Protein AF-X1S9M3-F1 (afdb_monomer)

Radius of gyration: 29.0 Å; Cα contacts (8 Å, |Δi|>4): 613; chains: 1; bounding box: 67×49×80 Å

Solvent-accessible surface area (backbone atoms only — not comparable to full-atom values): 20450 Å² total; per-residue (Å²): 60,39,36,46,42,72,66,40,25,52,55,40,38,76,65,70,43,73,49,42,55,34,76,90,22,72,80,48,71,54,78,84,57,42,73,82,41,50,72,30,76,41,41,33,39,47,38,42,39,73,70,30,46,54,31,40,51,52,50,58,60,68,32,61,93,36,30,71,39,48,28,44,40,81,77,82,93,66,53,85,70,34,40,69,56,52,52,46,69,74,38,95,77,52,38,62,69,52,52,51,50,49,57,69,71,29,49,67,62,69,79,89,75,89,84,84,88,87,88,88,90,76,73,89,78,47,48,77,42,76,43,58,71,56,90,77,56,73,48,51,27,48,50,96,96,37,52,24,41,28,35,74,56,98,94,40,59,44,82,34,69,60,51,76,60,77,60,31,30,28,27,44,61,66,92,61,80,42,75,63,38,60,66,70,62,58,74,60,78,82,87,74,56,66,68,58,50,48,52,52,46,31,52,55,48,56,75,74,46,91,66,89,44,83,67,50,45,56,54,51,36,51,49,35,54,42,47,72,46,43,91,81,47,62,61,41,61,30,41,36,31,28,33,62,88,92,33,52,37,63,50,50,48,51,58,47,44,76,66,29,38,48,17,27,77,34,67,72,83,50,62,70,54,52,35,50,46,30,64,49,62,56,34,25,41,26,38,32,69,60,57,56,62,72,94,88,29,38,58,72,45,46,58,52,56,58,30,17,35,34,64,89,38,63,50,78,47,81,44,68,45,103,85,70,44,87,37,82,44,75,38,50,36,52,38,45,36,36,41,20,26,72,56,78,82,54,79,86,46,44,95,48,46,47,79,42,73,34,110

InterPro domains:
  IPR034154 Archaeal primase DnaG/twinkle-like, TOPRIM domain [cd01029] (1-75)

Foldseek 3Di:
DEEFDPVLCVVVVVLVDHYDYAVVGFPRDDLVCLQVQAQAEAEQWFFQEDSRVVRSLVVLVSNVVGYPFYFYQYDPPDDHRHGVVCVCVVDVPSHSVVVVVSRVVTDTDDDDDDDDDDDDDDDDDAAEDEAADDPQFLFWAQDPNFIFTWHQDPNFIDTHQWDDDRRHTYGYDGPDQFDHHYPCVRVDDPPDDPVVQLVVQLVLCVVQDDFPDSCVSSVLSVLQVCQSVVVVDQFAFEEEEEEDPPLCLVVNLVSSRVRHDREHEEADDDLVRQQCSCQRHQHAYEYEAAACDDDVHDVVVLVLVLQQGGPPRWDWDWDADPVRDTDIDITRRHHNHYYRYNDDDDPSCVVRHDYTYGD

Sequence (359 aa):
MIVEGEKDVENLRRMGFTATTSPMGAGKWKASYNKYLKDKEVILIPDHDQPGYLHCQRIGQSLRGIAVKIKWLKLPGLEEKEDISDWIEKEKGNTKERLLQLIKEAPDFTLKKHEEKSGKPINPILKARTKTIVPNLIHLVGDQGRTKYLFYKNGQLLIEDYFITEDKRYSPKQNLPIKILNPNIIKRSFNLDITRLATEIDAFIKSYLEMPLDSDYLVLAMWVFHTYLIEKFNTTPILYFYGVKETGKSRAGEVLSELAFRAQRLTSLTEATLFRSVELFKPSLIIDEIKLLGKGGNQGLADLIKTTYKRGLKVSRINLNKYGEDQIEYYDTFTPLVICTTESIPDIIESRCILFIMQ

Mean predicted aligned error: 15.32 Å

Organism: NCBI:txid412755

Structure (mmCIF, N/CA/C/O backbone):
data_AF-X1S9M3-F1
#
_entry.id   AF-X1S9M3-F1
#
loop_
_atom_site.group_PDB
_atom_site.id
_atom_site.type_symbol
_atom_site.label_atom_id
_atom_site.label_alt_id
_atom_site.label_comp_id
_atom_site.label_asym_id
_atom_site.label_entity_id
_atom_site.label_seq_id
_atom_site.pdbx_PDB_ins_code
_atom_site.Cartn_x
_atom_site.Cartn_y
_atom_site.Cartn_z
_atom_site.occupancy
_atom_site.B_iso_or_equiv
_atom_site.auth_seq_id
_atom_site.auth_comp_id
_atom_site.auth_asym_id
_atom_site.auth_atom_id
_atom_site.pdbx_PDB_model_num
ATOM 1 N N . MET A 1 1 ? -19.198 9.094 40.334 1.00 94.94 1 MET A N 1
ATOM 2 C CA . MET A 1 1 ? -19.045 10.171 39.335 1.00 94.94 1 MET A CA 1
ATOM 3 C C . MET A 1 1 ? -17.702 10.004 38.658 1.00 94.94 1 MET A C 1
ATOM 5 O O . MET A 1 1 ? -16.772 9.548 39.317 1.00 94.94 1 MET A O 1
ATOM 9 N N . ILE A 1 2 ? -17.625 10.291 37.365 1.00 96.25 2 ILE A N 1
ATOM 10 C CA . ILE A 1 2 ? -16.386 10.220 36.595 1.00 96.25 2 ILE A CA 1
ATOM 11 C C . ILE A 1 2 ? -16.145 11.584 35.962 1.00 96.25 2 ILE A C 1
ATOM 13 O O . ILE A 1 2 ? -17.050 12.123 35.326 1.00 96.25 2 ILE A O 1
ATOM 17 N N . VAL A 1 3 ? -14.943 12.093 36.195 1.00 94.69 3 VAL A N 1
ATOM 18 C CA . VAL A 1 3 ? -14.398 13.395 35.783 1.00 94.69 3 VAL A CA 1
ATOM 19 C C . VAL A 1 3 ? -12.985 13.172 35.241 1.00 94.69 3 VAL A C 1
ATOM 21 O O . VAL A 1 3 ? -12.471 12.056 35.354 1.00 94.69 3 VAL A O 1
ATOM 24 N N . GLU A 1 4 ? -12.362 14.189 34.653 1.00 89.00 4 GLU A N 1
ATOM 25 C CA . GLU A 1 4 ? -11.101 14.035 33.914 1.00 89.00 4 GLU A CA 1
ATOM 26 C C . GLU A 1 4 ? -9.867 14.222 34.791 1.00 89.00 4 GLU A C 1
ATOM 28 O O . GLU A 1 4 ? -8.909 13.458 34.658 1.00 89.00 4 GLU A O 1
ATOM 33 N N . GLY A 1 5 ? -9.890 15.166 35.733 1.00 90.75 5 GLY A N 1
ATOM 34 C CA . GLY A 1 5 ? -8.757 15.473 36.601 1.00 90.75 5 GLY A CA 1
ATOM 35 C C . GLY A 1 5 ? -8.839 14.861 38.001 1.00 90.75 5 GLY A C 1
ATOM 36 O O . GLY A 1 5 ? -9.913 14.630 38.557 1.00 90.75 5 GLY A O 1
ATOM 37 N N . GLU A 1 6 ? -7.682 14.636 38.637 1.00 93.62 6 GLU A N 1
ATOM 38 C CA . GLU A 1 6 ? -7.636 14.276 40.064 1.00 93.62 6 GLU A CA 1
ATOM 39 C C . GLU A 1 6 ? -8.138 15.422 40.964 1.00 93.62 6 GLU A C 1
ATOM 41 O O . GLU A 1 6 ? -8.744 15.161 42.005 1.00 93.62 6 GLU A O 1
ATOM 46 N N . LYS A 1 7 ? -7.946 16.683 40.541 1.00 93.31 7 LYS A N 1
ATOM 47 C CA . LYS A 1 7 ? -8.466 17.879 41.229 1.00 93.31 7 LYS A CA 1
ATOM 48 C C . LYS A 1 7 ? -9.996 17.838 41.332 1.00 93.31 7 LYS A C 1
ATOM 50 O O . LYS A 1 7 ? -10.544 18.001 42.421 1.00 93.31 7 LYS A O 1
ATOM 55 N N . ASP A 1 8 ? -10.670 17.526 40.229 1.00 94.88 8 ASP A N 1
ATOM 56 C CA . ASP A 1 8 ? -12.130 17.417 40.156 1.00 94.88 8 ASP A CA 1
ATOM 57 C C . ASP A 1 8 ? -12.678 16.319 41.059 1.00 94.88 8 ASP A C 1
ATOM 59 O O . ASP A 1 8 ? -13.699 16.487 41.732 1.00 94.88 8 ASP A O 1
ATOM 63 N N . VAL A 1 9 ? -11.976 15.181 41.104 1.00 96.00 9 VAL A N 1
ATOM 64 C CA . VAL A 1 9 ? -12.324 14.074 41.997 1.00 96.00 9 VAL A CA 1
ATOM 65 C C . VAL A 1 9 ? -12.314 14.541 43.446 1.00 96.00 9 VAL A C 1
ATOM 67 O O . VAL A 1 9 ? -13.242 14.223 44.191 1.00 96.00 9 VAL A O 1
ATOM 70 N N . GLU A 1 10 ? -11.287 15.284 43.851 1.00 96.69 10 GLU A N 1
ATOM 71 C CA . GLU A 1 10 ? -11.154 15.748 45.228 1.00 96.69 10 GLU A CA 1
ATOM 72 C C . GLU A 1 10 ? -12.204 16.808 45.581 1.00 96.69 10 GLU A C 1
ATOM 74 O O . GLU A 1 10 ? -12.823 16.736 46.643 1.00 96.69 10 GLU A O 1
ATOM 79 N N . ASN A 1 11 ? -12.500 17.729 44.664 1.00 95.44 11 ASN A N 1
ATOM 80 C CA . ASN A 1 11 ? -13.566 18.713 44.850 1.00 95.44 11 ASN A CA 1
ATOM 81 C C . ASN A 1 11 ? -14.945 18.050 45.003 1.00 95.44 11 ASN A C 1
ATOM 83 O O . ASN A 1 11 ? -15.684 18.353 45.944 1.00 95.44 11 ASN A O 1
ATOM 87 N N . LEU A 1 12 ? -15.264 17.055 44.171 1.00 96.25 12 LEU A N 1
ATOM 88 C CA . LEU A 1 12 ? -16.498 16.278 44.311 1.00 96.25 12 LEU A CA 1
ATOM 89 C C . LEU A 1 12 ? -16.543 15.466 45.615 1.00 96.25 12 LEU A C 1
ATOM 91 O O . LEU A 1 12 ? -17.604 15.354 46.238 1.00 96.25 12 LEU A O 1
ATOM 95 N N . ARG A 1 13 ? -15.407 14.923 46.071 1.00 96.44 13 ARG A N 1
ATOM 96 C CA . ARG A 1 13 ? -15.312 14.219 47.361 1.00 96.44 13 ARG A CA 1
ATOM 97 C C . ARG A 1 13 ? -15.557 15.141 48.546 1.00 96.44 13 ARG A C 1
ATOM 99 O O . ARG A 1 13 ? -16.274 14.739 49.459 1.00 96.44 13 ARG A O 1
ATOM 106 N N . ARG A 1 14 ? -15.055 16.380 48.512 1.00 94.38 14 ARG A N 1
ATOM 107 C CA . ARG A 1 14 ? -15.334 17.406 49.537 1.00 94.38 14 ARG A CA 1
ATOM 108 C C . ARG A 1 14 ? -16.817 17.763 49.615 1.00 94.38 14 ARG A C 1
ATOM 110 O O . ARG A 1 14 ? -17.336 17.975 50.704 1.00 94.38 14 ARG A O 1
ATOM 117 N N . MET A 1 15 ? -17.526 17.734 48.486 1.00 92.81 15 MET A N 1
ATOM 118 C CA . MET A 1 15 ? -18.991 17.858 48.448 1.00 92.81 15 MET A CA 1
ATOM 119 C C . MET A 1 15 ? -19.718 16.571 48.900 1.00 92.81 15 MET A C 1
ATOM 121 O O . MET A 1 15 ? -20.946 16.532 49.009 1.00 92.81 15 MET A O 1
ATOM 125 N N . GLY A 1 16 ? -18.986 15.498 49.206 1.00 94.94 16 GLY A N 1
ATOM 126 C CA . GLY A 1 16 ? -19.511 14.229 49.705 1.00 94.94 16 GLY A CA 1
ATOM 127 C C . GLY A 1 16 ? -19.982 13.266 48.615 1.00 94.94 16 GLY A C 1
ATOM 128 O O . GLY A 1 16 ? -20.851 12.438 48.888 1.00 94.94 16 GLY A O 1
ATOM 129 N N . PHE A 1 17 ? -19.453 13.369 47.392 1.00 96.12 17 PHE A N 1
ATOM 130 C CA . PHE A 1 17 ? -19.707 12.408 46.319 1.00 96.12 17 PHE A CA 1
ATOM 131 C C . PHE A 1 17 ? -18.579 11.387 46.179 1.00 96.12 17 PHE A C 1
ATOM 133 O O . PHE A 1 17 ? -17.397 11.682 46.348 1.00 96.12 17 PHE A O 1
ATOM 140 N N . THR A 1 18 ? -18.928 10.171 45.762 1.00 96.31 18 THR A N 1
ATOM 141 C CA . THR A 1 18 ? -17.933 9.202 45.298 1.00 96.31 18 THR A CA 1
ATOM 142 C C . THR A 1 18 ? -17.536 9.527 43.857 1.00 96.31 18 THR A C 1
ATOM 144 O O . THR A 1 18 ? -18.325 9.328 42.926 1.00 96.31 18 THR A O 1
ATOM 147 N N . ALA A 1 19 ? -16.306 10.005 43.663 1.00 96.19 19 ALA A N 1
ATOM 148 C CA . ALA A 1 19 ? -15.742 10.338 42.357 1.00 96.19 19 ALA A CA 1
ATOM 149 C C . ALA A 1 19 ? -14.442 9.570 42.056 1.00 96.19 19 ALA A C 1
ATOM 151 O O . ALA A 1 19 ? -13.730 9.126 42.966 1.00 96.19 19 ALA A O 1
ATOM 152 N N . THR A 1 20 ? -14.157 9.393 40.766 1.00 94.31 20 THR A N 1
ATOM 153 C CA . THR A 1 20 ? -12.930 8.778 40.246 1.00 94.31 20 THR A CA 1
ATOM 154 C C . THR A 1 20 ? -12.577 9.355 38.870 1.00 94.31 20 THR A C 1
ATOM 156 O O . THR A 1 20 ? -13.437 9.931 38.209 1.00 94.31 20 THR A O 1
ATOM 159 N N . THR A 1 21 ? -11.327 9.179 38.447 1.00 93.31 21 THR A N 1
ATOM 160 C CA . THR A 1 21 ? -10.801 9.531 37.119 1.00 93.31 21 THR A CA 1
ATOM 161 C C . THR A 1 21 ? -9.835 8.431 36.649 1.00 93.31 21 THR A C 1
ATOM 163 O O . THR A 1 21 ? -9.510 7.515 37.414 1.00 93.31 21 THR A O 1
ATOM 166 N N . SER A 1 22 ? -9.376 8.479 35.396 1.00 85.75 22 SER A N 1
ATOM 167 C CA . SER A 1 22 ? -8.249 7.665 34.942 1.00 85.75 22 SER A CA 1
ATOM 168 C C . SER A 1 22 ? -6.899 8.242 35.382 1.00 85.75 22 SER A C 1
ATOM 170 O O . SER A 1 22 ? -6.704 9.453 35.313 1.00 85.75 22 SER A O 1
ATOM 172 N N . PRO A 1 23 ? -5.919 7.389 35.744 1.00 79.44 23 PRO A N 1
ATOM 173 C CA . PRO A 1 23 ? -4.544 7.835 35.948 1.00 79.44 23 PRO A CA 1
ATOM 174 C C . PRO A 1 23 ? -4.027 8.572 34.710 1.00 79.44 23 PRO A C 1
ATOM 176 O O . PRO A 1 23 ? -4.169 8.056 33.597 1.00 79.44 23 PRO A O 1
ATOM 179 N N . MET A 1 24 ? -3.401 9.735 34.911 1.00 78.25 24 MET A N 1
ATOM 180 C CA . MET A 1 24 ? -2.936 10.636 33.841 1.00 78.25 24 MET A CA 1
ATOM 181 C C . MET A 1 24 ? -4.064 11.281 33.004 1.00 78.25 24 MET A C 1
ATOM 183 O O . MET A 1 24 ? -3.812 11.722 31.882 1.00 78.25 24 MET A O 1
ATOM 187 N N . GLY A 1 25 ? -5.291 11.327 33.529 1.00 76.50 25 GLY A N 1
ATOM 188 C CA . GLY A 1 25 ? -6.402 12.121 33.003 1.00 76.50 25 GLY A CA 1
ATOM 189 C C . GLY A 1 25 ? -6.998 11.650 31.673 1.00 76.50 25 GLY A C 1
ATOM 190 O O . GLY A 1 25 ? -7.071 10.447 31.380 1.00 76.50 25 GLY A O 1
ATOM 191 N N . ALA A 1 26 ? -7.463 12.615 30.877 1.00 73.12 26 ALA A N 1
ATOM 192 C CA . ALA A 1 26 ? -8.259 12.406 29.674 1.00 73.12 26 ALA A CA 1
ATOM 193 C C . ALA A 1 26 ? -7.632 11.420 28.670 1.00 73.12 26 ALA A C 1
ATOM 195 O O . ALA A 1 26 ? -6.443 11.419 28.347 1.00 73.12 26 ALA A O 1
ATOM 196 N N . GLY A 1 27 ? -8.470 10.540 28.129 1.00 71.94 27 GLY A N 1
ATOM 197 C CA . GLY A 1 27 ? -8.090 9.549 27.120 1.00 71.94 27 GLY A CA 1
ATOM 198 C C . GLY A 1 27 ? -7.298 8.339 27.637 1.00 71.94 27 GLY A C 1
ATOM 199 O O . GLY A 1 27 ? -6.954 7.476 26.827 1.00 71.94 27 GLY A O 1
ATOM 200 N N . LYS A 1 28 ? -7.041 8.228 28.948 1.00 84.56 28 LYS A N 1
ATOM 201 C CA . LYS A 1 28 ? -6.264 7.124 29.551 1.00 84.56 28 LYS A CA 1
ATOM 202 C C . LYS A 1 28 ? -7.107 6.052 30.246 1.00 84.56 28 LYS A C 1
ATOM 204 O O . LYS A 1 28 ? -6.556 5.103 30.806 1.00 84.56 28 LYS A O 1
ATOM 209 N N . TRP A 1 29 ? -8.435 6.148 30.168 1.00 82.94 29 TRP A N 1
ATOM 210 C CA . TRP A 1 29 ? -9.346 5.148 30.726 1.00 82.94 29 TRP A CA 1
ATOM 211 C C . TRP A 1 29 ? -9.124 3.759 30.115 1.00 82.94 29 TRP A C 1
ATOM 213 O O . TRP A 1 29 ? -9.210 3.577 28.898 1.00 82.94 29 TRP A O 1
ATOM 223 N N . LYS A 1 30 ? -8.862 2.758 30.961 1.00 82.56 30 LYS A N 1
ATOM 224 C CA . LYS A 1 30 ? -8.640 1.366 30.550 1.00 82.56 30 LYS A CA 1
ATOM 225 C C . LYS A 1 30 ? -9.871 0.526 30.855 1.00 82.56 30 LYS A C 1
ATOM 227 O O . LYS A 1 30 ? -10.457 0.630 31.926 1.00 82.56 30 LYS A O 1
ATOM 232 N N . ALA A 1 31 ? -10.204 -0.397 29.955 1.00 77.81 31 ALA A N 1
ATOM 233 C CA . ALA A 1 31 ? -11.338 -1.307 30.137 1.00 77.81 31 ALA A CA 1
ATOM 234 C C . ALA A 1 31 ? -11.235 -2.167 31.414 1.00 77.81 31 ALA A C 1
ATOM 236 O O . ALA A 1 31 ? -12.254 -2.560 31.978 1.00 77.81 31 ALA A O 1
ATOM 237 N N . SER A 1 32 ? -10.019 -2.423 31.913 1.00 85.56 32 SER A N 1
ATOM 238 C CA . SER A 1 32 ? -9.794 -3.134 33.178 1.00 85.56 32 SER A CA 1
ATOM 239 C C . SER A 1 32 ? -10.377 -2.415 34.401 1.00 85.56 32 SER A C 1
ATOM 241 O O . SER A 1 32 ? -10.595 -3.064 35.424 1.00 85.56 32 SER A O 1
ATOM 243 N N . TYR A 1 33 ? -10.661 -1.111 34.307 1.00 88.62 33 TYR A N 1
ATOM 244 C CA . TYR A 1 33 ? -11.291 -0.324 35.370 1.00 88.62 33 TYR A CA 1
ATOM 245 C C . TYR A 1 33 ? -12.801 -0.577 35.468 1.00 88.62 33 TYR A C 1
ATOM 247 O O . TYR A 1 33 ? -13.390 -0.441 36.537 1.00 88.62 33 TYR A O 1
ATOM 255 N N . ASN A 1 34 ? -13.436 -1.019 34.381 1.00 88.31 34 ASN A N 1
ATOM 256 C CA . ASN A 1 34 ? -14.894 -1.100 34.287 1.00 88.31 34 ASN A CA 1
ATOM 257 C C . ASN A 1 34 ? -15.503 -2.077 35.298 1.00 88.31 34 ASN A C 1
ATOM 259 O O . ASN A 1 34 ? -16.602 -1.839 35.791 1.00 88.31 34 ASN A O 1
ATOM 263 N N . LYS A 1 35 ? -14.776 -3.142 35.663 1.00 88.25 35 LYS A N 1
ATOM 264 C CA . LYS A 1 35 ? -15.229 -4.133 36.654 1.00 88.25 35 LYS A CA 1
ATOM 265 C C . LYS A 1 35 ? -15.576 -3.514 38.015 1.00 88.25 35 LYS A C 1
ATOM 267 O O . LYS A 1 35 ? -16.448 -4.033 38.699 1.00 88.25 35 LYS A O 1
ATOM 272 N N . TYR A 1 36 ? -14.934 -2.404 38.389 1.00 91.19 36 TYR A N 1
ATOM 273 C CA . TYR A 1 36 ? -15.192 -1.701 39.653 1.00 91.19 36 TYR A CA 1
ATOM 274 C C . TYR A 1 36 ? -16.481 -0.865 39.626 1.00 91.19 36 TYR A C 1
ATOM 276 O O . TYR A 1 36 ? -16.944 -0.408 40.667 1.00 91.19 36 TYR A O 1
ATOM 284 N N . LEU A 1 37 ? -17.067 -0.672 38.441 1.00 92.88 37 LEU A N 1
ATOM 285 C CA . LEU A 1 37 ? -18.294 0.093 38.213 1.00 92.88 37 LEU A CA 1
ATOM 286 C C . LEU A 1 37 ? -19.484 -0.808 37.857 1.00 92.88 37 LEU A C 1
ATOM 288 O O . LEU A 1 37 ? -20.546 -0.308 37.480 1.00 92.88 37 LEU A O 1
ATOM 292 N N . LYS A 1 38 ? -19.312 -2.130 37.981 1.00 89.94 38 LYS A N 1
ATOM 293 C CA . LYS A 1 38 ? -20.382 -3.099 37.763 1.00 89.94 38 LYS A CA 1
ATOM 294 C C . LYS A 1 38 ? -21.542 -2.828 38.722 1.00 89.94 38 LYS A C 1
ATOM 296 O O . LYS A 1 38 ? -21.332 -2.604 39.914 1.00 89.94 38 LYS A O 1
ATOM 301 N N . ASP A 1 39 ? -22.750 -2.821 38.175 1.00 86.56 39 ASP A N 1
ATOM 302 C CA . ASP A 1 39 ? -24.013 -2.637 38.885 1.00 86.56 39 ASP A CA 1
ATOM 303 C C . ASP A 1 39 ? -24.172 -1.269 39.586 1.00 86.56 39 ASP A C 1
ATOM 305 O O . ASP A 1 39 ? -25.020 -1.096 40.461 1.00 86.56 39 ASP A O 1
ATOM 309 N N . LYS A 1 40 ? -23.366 -0.264 39.207 1.00 91.94 40 LYS A N 1
ATOM 310 C CA . LYS A 1 40 ? -23.432 1.104 39.757 1.00 91.94 40 LYS A CA 1
ATOM 311 C C . LYS A 1 40 ? -24.216 2.062 38.860 1.00 91.94 40 LYS A C 1
ATOM 313 O O . LYS A 1 40 ? -24.303 1.861 37.649 1.00 91.94 40 LYS A O 1
ATOM 318 N N . GLU A 1 41 ? -24.732 3.138 39.454 1.00 93.94 41 GLU A N 1
ATOM 319 C CA . GLU A 1 41 ? -25.132 4.344 38.723 1.00 93.94 41 GLU A CA 1
ATOM 320 C C . GLU A 1 41 ? -23.905 5.242 38.523 1.00 93.94 41 GLU A C 1
ATOM 322 O O . GLU A 1 41 ? -23.209 5.612 39.473 1.00 93.94 41 GLU A O 1
ATOM 327 N N . VAL A 1 42 ? -23.615 5.569 37.269 1.00 96.12 42 VAL A N 1
ATOM 328 C CA . VAL A 1 42 ? -22.429 6.319 36.868 1.00 96.12 42 VAL A CA 1
ATOM 329 C C . VAL A 1 42 ? -22.851 7.644 36.255 1.00 96.12 42 VAL A C 1
ATOM 331 O O . VAL A 1 42 ? -23.540 7.687 35.242 1.00 96.12 42 VAL A O 1
ATOM 334 N N . ILE A 1 43 ? -22.391 8.737 36.853 1.00 97.44 43 ILE A N 1
ATOM 335 C CA . ILE A 1 43 ? -22.560 10.086 36.310 1.00 97.44 43 ILE A CA 1
ATOM 336 C C . ILE A 1 43 ? -21.265 10.478 35.611 1.00 97.44 43 ILE A C 1
ATOM 338 O O . ILE A 1 43 ? -20.217 10.489 36.263 1.00 97.44 43 ILE A O 1
ATOM 342 N N . LEU A 1 44 ? -21.345 10.767 34.316 1.00 95.75 44 LEU A N 1
ATOM 343 C CA . LEU A 1 44 ? -20.243 11.289 33.513 1.00 95.75 44 LEU A CA 1
ATOM 344 C C . LEU A 1 44 ? -20.344 12.810 33.470 1.00 95.75 44 LEU A C 1
ATOM 346 O O . LEU A 1 44 ? -21.394 13.328 33.082 1.00 95.75 44 LEU A O 1
ATOM 350 N N . ILE A 1 45 ? -19.268 13.491 33.853 1.00 96.06 45 ILE A N 1
ATOM 351 C CA . ILE A 1 45 ? -19.142 14.943 33.753 1.00 96.06 45 ILE A CA 1
ATOM 352 C C . ILE A 1 45 ? -17.915 15.227 32.879 1.00 96.06 45 ILE A C 1
ATOM 354 O O . ILE A 1 45 ? -16.800 15.046 33.364 1.00 96.06 45 ILE A O 1
ATOM 358 N N . PRO A 1 46 ? -18.102 15.581 31.598 1.00 91.06 46 PRO A N 1
ATOM 359 C CA . PRO A 1 46 ? -17.001 15.976 30.728 1.00 91.06 46 PRO A CA 1
ATOM 360 C C . PRO A 1 46 ? -16.541 17.402 31.028 1.00 91.06 46 PRO A C 1
ATOM 362 O O . PRO A 1 46 ? -17.369 18.247 31.388 1.00 91.06 46 PRO A O 1
ATOM 365 N N . ASP A 1 47 ? -15.270 17.673 30.754 1.00 90.44 47 ASP A N 1
ATOM 366 C CA . ASP A 1 47 ? -14.767 19.039 30.620 1.00 90.44 47 ASP A CA 1
ATOM 367 C C . ASP A 1 47 ? -15.456 19.714 29.422 1.00 90.44 47 ASP A C 1
ATOM 369 O O . ASP A 1 47 ? -15.923 19.053 28.479 1.00 90.44 47 ASP A O 1
ATOM 373 N N . HIS A 1 48 ? -15.559 21.043 29.437 1.00 87.75 48 HIS A N 1
ATOM 374 C CA . HIS A 1 48 ? -16.238 21.798 28.386 1.00 87.75 48 HIS A CA 1
ATOM 375 C C . HIS A 1 48 ? -15.359 21.994 27.142 1.00 87.75 48 HIS A C 1
ATOM 377 O O . HIS A 1 48 ? -15.179 23.102 26.635 1.00 87.75 48 HIS A O 1
ATOM 383 N N . ASP A 1 49 ? -14.813 20.906 26.613 1.00 80.12 49 ASP A N 1
ATOM 384 C CA . ASP A 1 49 ? -14.040 20.903 25.382 1.00 80.12 49 ASP A CA 1
ATOM 385 C C . ASP A 1 49 ? -14.200 19.592 24.593 1.00 80.12 49 ASP A C 1
ATOM 387 O O . ASP A 1 49 ? -14.779 18.595 25.035 1.00 80.12 49 ASP A O 1
ATOM 391 N N . GLN A 1 50 ? -13.729 19.599 23.345 1.00 75.19 50 GLN A N 1
ATOM 392 C CA . GLN A 1 50 ? -13.885 18.449 22.457 1.00 75.19 50 GLN A CA 1
ATOM 393 C C . GLN A 1 50 ? -13.162 17.179 22.968 1.00 75.19 50 GLN A C 1
ATOM 395 O O . GLN A 1 50 ? -13.761 16.098 22.881 1.00 75.19 50 GLN A O 1
ATOM 400 N N . PRO A 1 51 ? -11.905 17.238 23.462 1.00 76.44 51 PRO A N 1
ATOM 401 C CA . PRO A 1 51 ? -11.250 16.096 24.101 1.00 76.44 51 PRO A CA 1
ATOM 402 C C . PRO A 1 51 ? -12.055 15.487 25.249 1.00 76.44 51 PRO A C 1
ATOM 404 O O . PRO A 1 51 ? -12.200 14.259 25.281 1.00 76.44 51 PRO A O 1
ATOM 407 N N . GLY A 1 52 ? -12.619 16.321 26.116 1.00 76.31 52 GLY A N 1
ATOM 408 C CA . GLY A 1 52 ? -13.320 15.884 27.305 1.00 76.31 52 GLY A CA 1
ATOM 409 C C . GLY A 1 52 ? -14.664 15.230 27.026 1.00 76.31 52 GLY A C 1
ATOM 410 O O . GLY A 1 52 ? -14.959 14.107 27.466 1.00 76.31 52 GLY A O 1
ATOM 411 N N . TYR A 1 53 ? -15.431 15.816 26.102 1.00 79.19 53 TYR A N 1
ATOM 412 C CA . TYR A 1 53 ? -16.627 15.168 25.562 1.00 79.19 53 TYR A CA 1
ATOM 413 C C . TYR A 1 53 ? -16.313 13.794 24.954 1.00 79.19 53 TYR A C 1
ATOM 415 O O . TYR A 1 53 ? -17.009 12.810 25.228 1.00 79.19 53 TYR A O 1
ATOM 423 N N . LEU A 1 54 ? -15.250 13.687 24.150 1.00 73.19 54 LEU A N 1
ATOM 424 C CA . LEU A 1 54 ? -14.838 12.411 23.560 1.00 73.19 54 LEU A CA 1
ATOM 425 C C . LEU A 1 54 ? -14.371 11.410 24.622 1.00 73.19 54 LEU A C 1
ATOM 427 O O . LEU A 1 54 ? -14.591 10.203 24.468 1.00 73.19 54 LEU A O 1
ATOM 431 N N . HIS A 1 55 ? -13.728 11.881 25.688 1.00 81.25 55 HIS A N 1
ATOM 432 C CA . HIS A 1 55 ? -13.275 11.048 26.788 1.00 81.25 55 HIS A CA 1
ATOM 433 C C . HIS A 1 55 ? -14.455 10.432 27.544 1.00 81.25 55 HIS A C 1
ATOM 435 O O . HIS A 1 55 ? -14.572 9.201 27.576 1.00 81.25 55 HIS A O 1
ATOM 441 N N . CYS A 1 56 ? -15.381 11.251 28.048 1.00 83.69 56 CYS A N 1
ATOM 442 C CA . CYS A 1 56 ? -16.579 10.767 28.735 1.00 83.69 56 CYS A CA 1
ATOM 443 C C . CYS A 1 56 ? -17.444 9.882 27.830 1.00 83.69 56 CYS A C 1
ATOM 445 O O . CYS A 1 56 ? -17.954 8.853 28.279 1.00 83.69 56 CYS A O 1
ATOM 447 N N . GLN A 1 57 ? -17.559 10.199 26.535 1.00 79.69 57 GLN A N 1
ATOM 448 C CA . GLN A 1 57 ? -18.308 9.365 25.591 1.00 79.69 57 GLN A CA 1
ATOM 449 C C . GLN A 1 57 ? -17.714 7.951 25.478 1.00 79.69 57 GLN A C 1
ATOM 451 O O . GLN A 1 57 ? -18.458 6.966 25.471 1.00 79.69 57 GLN A O 1
ATOM 456 N N . ARG A 1 58 ? -16.378 7.827 25.439 1.00 78.00 58 ARG A N 1
ATOM 457 C CA . ARG A 1 58 ? -15.684 6.525 25.425 1.00 78.00 58 ARG A CA 1
ATOM 458 C C . ARG A 1 58 ? -15.905 5.750 26.721 1.00 78.00 58 ARG A C 1
ATOM 460 O O . ARG A 1 58 ? -16.148 4.544 26.665 1.00 78.00 58 ARG A O 1
ATOM 467 N N . ILE A 1 59 ? -15.854 6.426 27.868 1.00 83.12 59 ILE A N 1
ATOM 468 C CA . ILE A 1 59 ? -16.108 5.801 29.172 1.00 83.12 59 ILE A CA 1
ATOM 469 C C . ILE A 1 59 ? -17.545 5.280 29.229 1.00 83.12 59 ILE A C 1
ATOM 471 O O . ILE A 1 59 ? -17.744 4.088 29.471 1.00 83.12 59 ILE A O 1
ATOM 475 N N . GLY A 1 60 ? -18.528 6.126 28.907 1.00 82.56 60 GLY A N 1
ATOM 476 C CA . GLY A 1 60 ? -19.942 5.757 28.867 1.00 82.56 60 GLY A CA 1
ATOM 477 C C . GLY A 1 60 ? -20.227 4.589 27.932 1.00 82.56 60 GLY A C 1
ATOM 478 O O . GLY A 1 60 ? -20.973 3.680 28.289 1.00 82.56 60 GLY A O 1
ATOM 479 N N . GLN A 1 61 ? -19.578 4.544 26.764 1.00 75.12 61 GLN A N 1
ATOM 480 C CA . GLN A 1 61 ? -19.669 3.393 25.866 1.00 75.12 61 GLN A CA 1
ATOM 481 C C . GLN A 1 61 ? -19.100 2.118 26.506 1.00 75.12 61 GLN A C 1
ATOM 483 O O . GLN A 1 61 ? -19.711 1.057 26.397 1.00 75.12 61 GLN A O 1
ATOM 488 N N . SER A 1 62 ? -17.946 2.212 27.168 1.00 81.06 62 SER A N 1
ATOM 489 C CA . SER A 1 62 ? -17.258 1.060 27.762 1.00 81.06 62 SER A CA 1
ATOM 490 C C . SER A 1 62 ? -17.984 0.461 28.974 1.00 81.06 62 SER A C 1
ATOM 492 O O . SER A 1 62 ? -17.775 -0.709 29.288 1.00 81.06 62 SER A O 1
ATOM 494 N N . LEU A 1 63 ? -18.834 1.248 29.639 1.00 81.19 63 LEU A N 1
ATOM 495 C CA . LEU A 1 63 ? -19.595 0.846 30.824 1.00 81.19 63 LEU A CA 1
ATOM 496 C C . LEU A 1 63 ? -20.989 0.295 30.501 1.00 81.19 63 LEU A C 1
ATOM 498 O O . LEU A 1 63 ? -21.704 -0.131 31.410 1.00 81.19 63 LEU A O 1
ATOM 502 N N . ARG A 1 64 ? -21.389 0.262 29.224 1.00 75.25 64 ARG A N 1
ATOM 503 C CA . ARG A 1 64 ? -22.666 -0.335 28.814 1.00 75.25 64 ARG A CA 1
ATOM 504 C C . ARG A 1 64 ? -22.714 -1.823 29.135 1.00 75.25 64 ARG A C 1
ATOM 506 O O . ARG A 1 64 ? -21.794 -2.562 28.801 1.00 75.25 64 ARG A O 1
ATOM 513 N N . GLY A 1 65 ? -23.814 -2.251 29.751 1.00 75.00 65 GLY A N 1
ATOM 514 C CA . GLY A 1 65 ? -23.988 -3.632 30.212 1.00 75.00 65 GLY A CA 1
ATOM 515 C C . GLY A 1 65 ? -23.117 -3.993 31.419 1.00 75.00 65 GLY A C 1
ATOM 516 O O . GLY A 1 65 ? -23.074 -5.155 31.805 1.00 75.00 65 GLY A O 1
ATOM 517 N N . ILE A 1 66 ? -22.417 -3.012 31.997 1.00 83.12 66 ILE A N 1
ATOM 518 C CA . ILE A 1 66 ? -21.617 -3.164 33.211 1.00 83.12 66 ILE A CA 1
ATOM 519 C C . ILE A 1 66 ? -22.246 -2.324 34.320 1.00 83.12 66 ILE A C 1
ATOM 521 O O . ILE A 1 66 ? -22.632 -2.867 35.348 1.00 83.12 66 ILE A O 1
ATOM 525 N N . ALA A 1 67 ? -22.384 -1.015 34.105 1.00 86.69 67 ALA A N 1
ATOM 526 C CA . ALA A 1 67 ? -23.121 -0.132 35.001 1.00 86.69 67 ALA A CA 1
ATOM 527 C C . ALA A 1 67 ? -24.637 -0.335 34.827 1.00 86.69 67 ALA A C 1
ATOM 529 O O . ALA A 1 67 ? -25.111 -0.531 33.706 1.00 86.69 67 ALA A O 1
ATOM 530 N N . VAL A 1 68 ? -25.396 -0.241 35.923 1.00 87.88 68 VAL A N 1
ATOM 531 C CA . VAL A 1 68 ? -26.872 -0.325 35.911 1.00 87.88 68 VAL A CA 1
ATOM 532 C C . VAL A 1 68 ? -27.475 0.892 35.222 1.00 87.88 68 VAL A C 1
ATOM 534 O O . VAL A 1 68 ? -28.456 0.777 34.490 1.00 87.88 68 VAL A O 1
ATOM 537 N N . LYS A 1 69 ? -26.876 2.063 35.438 1.00 89.50 69 LYS A N 1
ATOM 538 C CA . LYS A 1 69 ? -27.346 3.318 34.864 1.00 89.50 69 LYS A CA 1
ATOM 539 C C . LYS A 1 69 ? -26.169 4.230 34.582 1.00 89.50 69 LYS A C 1
ATOM 541 O O . LYS A 1 69 ? -25.223 4.289 35.362 1.00 89.50 69 LYS A O 1
ATOM 546 N N . ILE A 1 70 ? -26.220 4.933 33.460 1.00 92.06 70 ILE A N 1
ATOM 547 C CA . ILE A 1 70 ? -25.209 5.918 33.094 1.00 92.06 70 ILE A CA 1
ATOM 548 C C . ILE A 1 70 ? -25.955 7.196 32.750 1.00 92.06 70 ILE A C 1
ATOM 550 O O . ILE A 1 70 ? -26.861 7.149 31.922 1.00 92.06 70 ILE A O 1
ATOM 554 N N . LYS A 1 71 ? -25.581 8.317 33.358 1.00 93.56 71 LYS A N 1
ATOM 555 C CA . LYS A 1 71 ? -26.115 9.641 33.034 1.00 93.56 71 LYS A CA 1
ATOM 556 C C . LYS A 1 71 ? -25.035 10.535 32.456 1.00 93.56 71 LYS A C 1
ATOM 558 O O . LYS A 1 71 ? -23.865 10.428 32.826 1.00 93.56 71 LYS A O 1
ATOM 563 N N . TRP A 1 72 ? -25.454 11.425 31.567 1.00 91.56 72 TRP A N 1
ATOM 564 C CA . TRP A 1 72 ? -24.598 12.445 30.980 1.00 91.56 72 TRP A CA 1
ATOM 565 C C . TRP A 1 72 ? -24.936 13.804 31.579 1.00 91.56 72 TRP A C 1
ATOM 567 O O . TRP A 1 72 ? -25.980 14.376 31.267 1.00 91.56 72 TRP A O 1
ATOM 577 N N . LEU A 1 73 ? -24.061 14.321 32.438 1.00 94.81 73 LEU A N 1
ATOM 578 C CA . LEU A 1 73 ? -24.266 15.605 33.088 1.00 94.81 73 LEU A CA 1
ATOM 579 C C . LEU A 1 73 ? -23.434 16.682 32.389 1.00 94.81 73 LEU A C 1
ATOM 581 O O . LEU A 1 73 ? -22.222 16.744 32.559 1.00 94.81 73 LEU A O 1
ATOM 585 N N . LYS A 1 74 ? -24.103 17.550 31.626 1.00 89.69 74 LYS A N 1
ATOM 586 C CA . LYS A 1 74 ? -23.501 18.780 31.104 1.00 89.69 74 LYS A CA 1
ATOM 587 C C . LYS A 1 74 ? -23.756 19.911 32.099 1.00 89.69 74 LYS A C 1
ATOM 589 O O . LYS A 1 74 ? -24.913 20.225 32.371 1.00 89.69 74 LYS A O 1
ATOM 594 N N . LEU A 1 75 ? -22.692 20.511 32.622 1.00 92.44 75 LEU A N 1
ATOM 595 C CA . LEU A 1 75 ? -22.801 21.631 33.552 1.00 92.44 75 LEU A CA 1
ATOM 596 C C . LEU A 1 75 ? -23.159 22.926 32.796 1.00 92.44 75 LEU A C 1
ATOM 598 O O . LEU A 1 75 ? -22.601 23.181 31.723 1.00 92.44 75 LEU A O 1
ATOM 602 N N . PRO A 1 76 ? -24.114 23.727 33.298 1.00 90.81 76 PRO A N 1
ATOM 603 C CA . PRO A 1 76 ? -24.472 25.006 32.693 1.00 90.81 76 PRO A CA 1
ATOM 604 C C . PRO A 1 76 ? -23.446 26.095 33.041 1.00 90.81 76 PRO A C 1
ATOM 606 O O . PRO A 1 76 ? -22.879 26.081 34.129 1.00 90.81 76 PRO A O 1
ATOM 609 N N . GLY A 1 77 ? -23.266 27.071 32.145 1.00 86.50 77 GLY A N 1
ATOM 610 C CA . GLY A 1 77 ? -22.459 28.272 32.414 1.00 86.50 77 GLY A CA 1
ATOM 611 C C . GLY A 1 77 ? -20.940 28.102 32.288 1.00 86.50 77 GLY A C 1
ATOM 612 O O . GLY A 1 77 ? -20.210 29.025 32.644 1.00 86.50 77 GLY A O 1
ATOM 613 N N . LEU A 1 78 ? -20.477 26.955 31.780 1.00 89.00 78 LEU A N 1
ATOM 614 C CA . LEU A 1 78 ? -19.062 26.728 31.488 1.00 89.00 78 LEU A CA 1
ATOM 615 C C . LEU A 1 78 ? -18.630 27.380 30.166 1.00 89.00 78 LEU A C 1
ATOM 617 O O . LEU A 1 78 ? -19.342 27.285 29.162 1.00 89.00 78 LEU A O 1
ATOM 621 N N . GLU A 1 79 ? -17.464 28.015 30.184 1.00 89.94 79 GLU A N 1
ATOM 622 C CA . GLU A 1 79 ? -16.701 28.481 29.023 1.00 89.94 79 GLU A CA 1
ATOM 623 C C . GLU A 1 79 ? -15.859 27.342 28.428 1.00 89.94 79 GLU A C 1
ATOM 625 O O . GLU A 1 79 ? -15.763 26.250 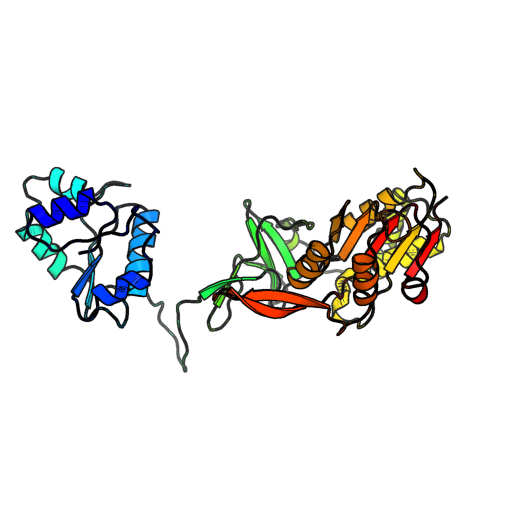28.986 1.00 89.94 79 GLU A O 1
ATOM 630 N N . GLU A 1 80 ? -15.267 27.564 27.252 1.00 88.38 80 GLU A N 1
ATOM 631 C CA . GLU A 1 80 ? -14.437 26.551 26.595 1.00 88.38 80 GLU A CA 1
ATOM 632 C C . GLU A 1 80 ? -13.235 26.163 27.470 1.00 88.38 80 GLU A C 1
ATOM 634 O O . GLU A 1 80 ? -12.477 27.030 27.899 1.00 88.38 80 GLU A O 1
ATOM 639 N N . LYS A 1 81 ? -13.037 24.851 27.663 1.00 86.25 81 LYS A N 1
ATOM 640 C CA . LYS A 1 81 ? -11.998 24.232 28.516 1.00 86.25 81 LYS A CA 1
ATOM 641 C C . LYS A 1 81 ? -12.186 24.383 30.028 1.00 86.25 81 LYS A C 1
ATOM 643 O O . LYS A 1 81 ? -11.274 24.011 30.758 1.00 86.25 81 LYS A O 1
ATOM 648 N N . GLU A 1 82 ? -13.325 24.888 30.494 1.00 91.00 82 GLU A N 1
ATOM 649 C CA . GLU A 1 82 ? -13.647 24.855 31.924 1.00 91.00 82 GLU A CA 1
ATOM 650 C C . GLU A 1 82 ? -14.175 23.474 32.355 1.00 91.00 82 GLU A C 1
ATOM 652 O O . GLU A 1 82 ? -14.783 22.743 31.562 1.00 91.00 82 GLU A O 1
ATOM 657 N N . ASP A 1 83 ? -13.978 23.133 33.627 1.00 92.62 83 ASP A N 1
ATOM 658 C CA . ASP A 1 83 ? -14.333 21.844 34.229 1.00 92.62 83 ASP A CA 1
ATOM 659 C C . ASP A 1 83 ? -15.318 21.979 35.421 1.00 92.62 83 ASP A C 1
ATOM 661 O O . ASP A 1 83 ? -15.943 23.018 35.658 1.00 92.62 83 ASP A O 1
ATOM 665 N N . ILE A 1 84 ? -15.534 20.896 36.178 1.00 94.75 84 ILE A N 1
ATOM 666 C CA . ILE A 1 84 ? -16.403 20.921 37.371 1.00 94.75 84 ILE A CA 1
ATOM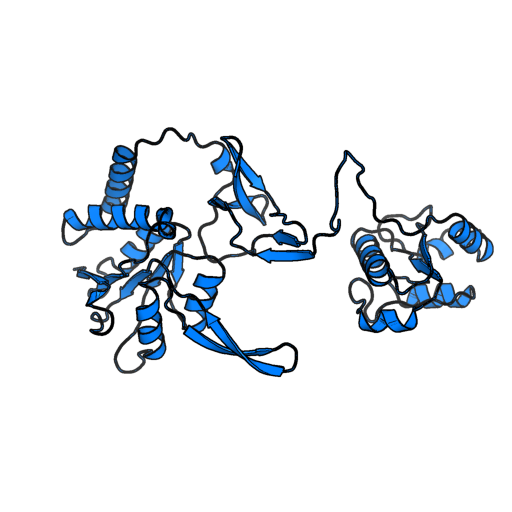 667 C C . ILE A 1 84 ? -15.805 21.745 38.516 1.00 94.75 84 ILE A C 1
ATOM 669 O O . ILE A 1 84 ? -16.562 22.310 39.307 1.00 94.75 84 ILE A O 1
ATOM 673 N N . SER A 1 85 ? -14.480 21.813 38.634 1.00 94.38 85 SER A N 1
ATOM 674 C CA . SER A 1 85 ? -13.825 22.649 39.635 1.00 94.38 85 SER A CA 1
ATOM 675 C C . SER A 1 85 ? -14.104 24.123 39.351 1.00 94.38 85 SER A C 1
ATOM 677 O O . SER A 1 85 ? -14.518 24.837 40.264 1.00 94.38 85 SER A O 1
ATOM 679 N N . ASP A 1 86 ? -13.988 24.542 38.090 1.00 95.06 86 ASP A N 1
ATOM 680 C CA . ASP A 1 86 ? -14.335 25.902 37.665 1.00 95.06 86 ASP A CA 1
ATOM 681 C C . ASP A 1 86 ? -15.817 26.193 37.911 1.00 95.06 86 ASP A C 1
ATOM 683 O O . ASP A 1 86 ? -16.171 27.228 38.479 1.00 95.06 86 ASP A O 1
ATOM 687 N N . TRP A 1 87 ? -16.701 25.241 37.583 1.00 95.06 87 TRP A N 1
ATOM 688 C CA . TRP A 1 87 ? -18.131 25.373 37.865 1.00 95.06 87 TRP A CA 1
ATOM 689 C C . TRP A 1 87 ? -18.406 25.625 39.354 1.00 95.06 87 TRP A C 1
ATOM 691 O O . TRP A 1 87 ? -19.194 26.508 39.689 1.00 95.06 87 TRP A O 1
ATOM 701 N N . ILE A 1 88 ? -17.761 24.884 40.262 1.00 92.75 88 ILE A N 1
ATOM 702 C CA . ILE A 1 88 ? -17.936 25.050 41.715 1.00 92.75 88 ILE A CA 1
ATOM 703 C C . ILE A 1 88 ? -17.484 26.446 42.176 1.00 92.75 88 ILE A C 1
ATOM 705 O O . ILE A 1 88 ? -18.124 27.039 43.046 1.00 92.75 88 ILE A O 1
ATOM 709 N N . GLU A 1 89 ? -16.405 26.982 41.603 1.00 90.94 89 GLU A N 1
ATOM 710 C CA . GLU A 1 89 ? -15.827 28.274 41.996 1.00 90.94 89 GLU A CA 1
ATOM 711 C C . GLU A 1 89 ? -16.597 29.482 41.420 1.00 90.94 89 GLU A C 1
ATOM 713 O O . GLU A 1 89 ? -16.636 30.542 42.049 1.00 90.94 89 GLU A O 1
ATOM 718 N N . LYS A 1 90 ? -17.259 29.323 40.264 1.00 89.25 90 LYS A N 1
ATOM 719 C CA . LYS A 1 90 ? -17.882 30.420 39.496 1.00 89.25 90 LYS A CA 1
ATOM 720 C C . LYS A 1 90 ? -19.059 31.101 40.203 1.00 89.25 90 LYS A C 1
ATOM 722 O O . LYS A 1 90 ? -19.226 32.315 40.101 1.00 89.25 90 LYS A O 1
ATOM 727 N N . GLU A 1 91 ? -19.877 30.351 40.944 1.00 84.69 91 GLU A N 1
ATOM 728 C CA . GLU A 1 91 ? -21.034 30.891 41.670 1.00 84.69 91 GLU A CA 1
ATOM 729 C C . GLU A 1 91 ? -21.159 30.270 43.064 1.00 84.69 91 GLU A C 1
ATOM 731 O O . GLU A 1 91 ? -21.256 29.053 43.204 1.00 84.69 91 GLU A O 1
ATOM 736 N N . LYS A 1 92 ? -21.326 31.096 44.109 1.00 79.56 92 LYS A N 1
ATOM 737 C CA . LYS A 1 92 ? -21.604 30.609 45.480 1.00 79.56 92 LYS A CA 1
ATOM 738 C C . LYS A 1 92 ? -22.865 29.729 45.581 1.00 79.56 92 LYS A C 1
ATOM 740 O O . LYS A 1 92 ? -23.027 29.010 46.561 1.00 79.56 92 LYS A O 1
ATOM 745 N N . GLY A 1 93 ? -23.756 29.794 44.588 1.00 80.31 93 GLY A N 1
ATOM 746 C CA . GLY A 1 93 ? -24.958 28.965 44.476 1.00 80.31 93 GLY A CA 1
ATOM 747 C C . GLY A 1 93 ? -24.732 27.566 43.886 1.00 80.31 93 GLY A C 1
ATOM 748 O O . GLY A 1 93 ? -25.671 26.773 43.855 1.00 80.31 93 GLY A O 1
ATOM 749 N N . ASN A 1 94 ? -23.522 27.226 43.430 1.00 90.00 94 ASN A N 1
ATOM 750 C CA . ASN A 1 94 ? -23.177 25.902 42.897 1.00 90.00 94 ASN A CA 1
ATOM 751 C C . ASN A 1 94 ? -22.899 24.893 44.020 1.00 90.00 94 ASN A C 1
ATOM 753 O O . ASN A 1 94 ? -21.820 24.322 44.155 1.00 90.00 94 ASN A O 1
ATOM 757 N N . THR A 1 95 ? -23.916 24.686 44.859 1.00 92.00 95 THR A N 1
ATOM 758 C CA . THR A 1 95 ? -23.855 23.805 46.027 1.00 92.00 95 THR A CA 1
ATOM 759 C C . THR A 1 95 ? -24.079 22.334 45.664 1.00 92.00 95 THR A C 1
ATOM 761 O O . THR A 1 95 ? -24.467 21.975 44.546 1.00 92.00 95 THR A O 1
ATOM 764 N N . LYS A 1 96 ? -23.882 21.452 46.652 1.00 93.00 96 LYS A N 1
ATOM 765 C CA . LYS A 1 96 ? -24.177 20.015 46.547 1.00 93.00 96 LYS A CA 1
ATOM 766 C C . LYS A 1 96 ? -25.624 19.753 46.135 1.00 93.00 96 LYS A C 1
ATOM 768 O O . LYS A 1 96 ? -25.880 18.868 45.321 1.00 93.00 96 LYS A O 1
ATOM 773 N N . GLU A 1 97 ? -26.558 20.520 46.683 1.00 93.75 97 GLU A N 1
ATOM 774 C CA . GLU A 1 97 ? -27.992 20.402 46.425 1.00 93.75 97 GLU A CA 1
ATOM 775 C C . GLU A 1 97 ? -28.304 20.734 44.964 1.00 93.75 97 GLU A C 1
ATOM 777 O O . GLU A 1 97 ? -29.014 19.972 44.303 1.00 93.75 97 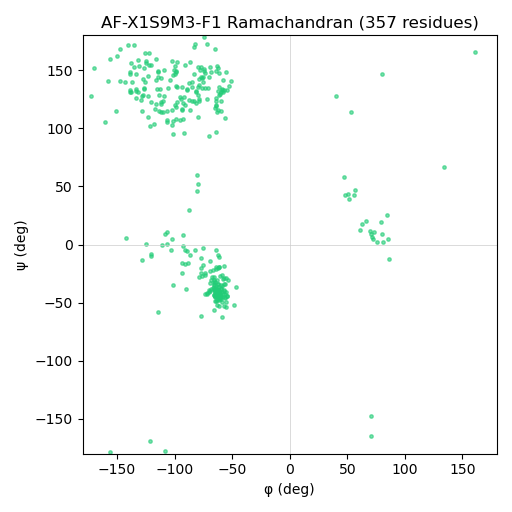GLU A O 1
ATOM 782 N N . ARG A 1 98 ? -27.699 21.806 44.428 1.00 93.75 98 ARG A N 1
ATOM 783 C CA . ARG A 1 98 ? -27.829 22.179 43.012 1.00 93.75 98 ARG A CA 1
ATOM 784 C C . ARG A 1 98 ? -27.254 21.098 42.101 1.00 93.75 98 ARG A C 1
ATOM 786 O O . ARG A 1 98 ? -27.903 20.706 41.135 1.00 93.75 98 ARG A O 1
ATOM 793 N N . LEU A 1 99 ? -26.079 20.558 42.430 1.00 94.75 99 LEU A N 1
ATOM 794 C CA . LEU A 1 99 ? -25.472 19.485 41.640 1.00 94.75 99 LEU A CA 1
ATOM 795 C C . LEU A 1 99 ? -26.325 18.202 41.658 1.00 94.75 99 LEU A C 1
ATOM 797 O O . LEU A 1 99 ? -26.506 17.571 40.620 1.00 94.75 99 LEU A O 1
ATOM 801 N N . LEU A 1 100 ? -26.917 17.838 42.802 1.00 94.69 100 LEU A N 1
ATOM 802 C CA . LEU A 1 100 ? -27.865 16.719 42.900 1.00 94.69 100 LEU A CA 1
ATOM 803 C C . LEU A 1 100 ? -29.113 16.931 42.040 1.00 94.69 100 LEU A C 1
ATOM 805 O O . LEU A 1 100 ? -29.595 15.976 41.427 1.00 94.69 100 LEU A O 1
ATOM 809 N N . GLN A 1 101 ? -29.639 18.155 41.990 1.00 93.75 101 GLN A N 1
ATOM 810 C CA . GLN A 1 101 ? -30.767 18.486 41.124 1.00 93.75 101 GLN A CA 1
ATOM 811 C C . GLN A 1 101 ? -30.395 18.314 39.647 1.00 93.75 101 GLN A C 1
ATOM 813 O O . GLN A 1 101 ? -31.089 17.596 38.927 1.00 93.75 101 GLN A O 1
ATOM 818 N N . LEU A 1 102 ? -29.248 18.857 39.229 1.00 95.06 102 LEU A N 1
ATOM 819 C CA . LEU A 1 102 ? -28.751 18.690 37.864 1.00 95.06 102 LEU A CA 1
ATOM 820 C C . LEU A 1 102 ? -28.532 17.211 37.510 1.00 95.06 102 LEU A C 1
ATOM 822 O O . LEU A 1 102 ? -28.863 16.790 36.410 1.00 95.06 102 LEU A O 1
ATOM 826 N N . ILE A 1 103 ? -28.042 16.386 38.442 1.00 94.50 103 ILE A N 1
ATOM 827 C CA . ILE A 1 103 ? -27.901 14.933 38.242 1.00 94.50 103 ILE A CA 1
ATOM 828 C C . ILE A 1 103 ? -29.261 14.249 38.068 1.00 94.50 103 ILE A C 1
ATOM 830 O O . ILE A 1 103 ? -29.388 13.321 37.264 1.00 94.50 103 ILE A O 1
ATOM 834 N N . LYS A 1 104 ? -30.290 14.654 38.822 1.00 91.19 104 LYS A N 1
ATOM 835 C CA . LYS A 1 104 ? -31.642 14.090 38.686 1.00 91.19 104 LYS A CA 1
ATOM 836 C C . LYS A 1 104 ? -32.224 14.392 37.308 1.00 91.19 104 LYS A C 1
ATOM 838 O O . LYS A 1 104 ? -32.740 13.470 36.678 1.00 91.19 104 LYS A O 1
ATOM 843 N N . GLU A 1 105 ? -32.069 15.629 36.851 1.00 91.38 105 GLU A N 1
ATOM 844 C CA . GLU A 1 105 ? -32.550 16.126 35.557 1.00 91.38 105 GLU A CA 1
ATOM 845 C C . GLU A 1 105 ? -31.672 15.678 34.378 1.00 91.38 105 GLU A C 1
ATOM 847 O O . GLU A 1 105 ? -32.135 15.643 33.239 1.00 91.38 105 GLU A O 1
ATOM 852 N N . ALA A 1 106 ? -30.418 15.293 34.643 1.00 91.06 106 ALA A N 1
ATOM 853 C CA . ALA A 1 106 ? -29.486 14.859 33.615 1.00 91.06 106 ALA A CA 1
ATOM 854 C C . ALA A 1 106 ? -30.050 13.654 32.845 1.00 91.06 106 ALA A C 1
ATOM 856 O O . ALA A 1 106 ? -30.476 12.668 33.472 1.00 91.06 106 ALA A O 1
ATOM 857 N N . PRO A 1 107 ? -30.018 13.701 31.500 1.00 87.50 107 PRO A N 1
ATOM 858 C CA . PRO A 1 107 ? -30.504 12.614 30.674 1.00 87.50 107 PRO A CA 1
ATOM 859 C C . PRO A 1 107 ? -29.654 11.361 30.886 1.00 87.50 107 PRO A C 1
ATOM 861 O O . PRO A 1 107 ? -28.439 11.418 31.124 1.00 87.50 107 PRO A O 1
ATOM 864 N N . ASP A 1 108 ? -30.299 10.209 30.730 1.00 86.69 108 ASP A N 1
ATOM 865 C CA . ASP A 1 108 ? -29.577 8.954 30.603 1.00 86.69 108 ASP A CA 1
ATOM 866 C C . ASP A 1 108 ? -28.625 9.052 29.408 1.00 86.69 108 ASP A C 1
ATOM 868 O O . ASP A 1 108 ? -28.931 9.655 28.373 1.00 86.69 108 ASP A O 1
ATOM 872 N N . PHE A 1 109 ? -27.436 8.475 29.561 1.00 79.62 109 PHE A N 1
ATOM 873 C CA . PHE A 1 109 ? -26.424 8.453 28.523 1.00 79.62 109 PHE A CA 1
ATOM 874 C C . PHE A 1 109 ? -26.947 7.645 27.333 1.00 79.62 109 PHE A C 1
ATOM 876 O O . PHE A 1 109 ? -26.876 6.413 27.268 1.00 79.62 109 PHE A O 1
ATOM 883 N N . THR A 1 110 ? -27.470 8.371 26.358 1.00 60.97 110 THR A N 1
ATOM 884 C CA . THR A 1 110 ? -27.931 7.835 25.089 1.00 60.97 110 THR A CA 1
ATOM 885 C C . THR A 1 110 ? -26.846 8.059 24.043 1.00 60.97 110 THR A C 1
ATOM 887 O O . THR A 1 110 ? -26.223 9.114 23.954 1.00 60.97 110 THR A O 1
ATOM 890 N N . LEU A 1 111 ? -26.593 7.040 23.222 1.00 47.78 111 LEU A N 1
ATOM 891 C CA . LEU A 1 111 ? -25.914 7.280 21.953 1.00 47.78 111 LEU A CA 1
ATOM 892 C C . LEU A 1 111 ? -26.991 7.823 21.024 1.00 47.78 111 LEU A C 1
ATOM 894 O O . LEU A 1 111 ? -28.006 7.146 20.851 1.00 47.78 111 LEU A O 1
ATOM 898 N N . LYS A 1 112 ? -26.793 9.009 20.444 1.00 36.78 112 LYS A N 1
ATOM 899 C CA . LYS A 1 112 ? -27.712 9.524 19.423 1.00 36.78 112 LYS A CA 1
ATOM 900 C C . LYS A 1 112 ? -27.814 8.499 18.284 1.00 36.78 112 LYS A C 1
ATOM 902 O O . LYS A 1 112 ? -26.852 8.291 17.547 1.00 36.78 112 LYS A O 1
ATOM 907 N N . LYS A 1 113 ? -28.969 7.832 18.195 1.00 30.34 113 LYS A N 1
ATOM 908 C CA . LYS A 1 113 ? -29.429 7.075 17.026 1.00 30.34 113 LYS A CA 1
ATOM 909 C C . LYS A 1 113 ? -29.985 8.085 16.021 1.00 30.34 113 LYS A C 1
ATOM 911 O O . LYS A 1 113 ? -30.743 8.964 16.411 1.00 30.34 113 LYS A O 1
ATOM 916 N N . HIS A 1 114 ? -29.642 7.944 14.748 1.00 29.61 114 HIS A N 1
ATOM 917 C CA . HIS A 1 114 ? -30.496 8.443 13.671 1.00 29.61 114 HIS A CA 1
ATOM 918 C C . HIS A 1 114 ? -31.519 7.332 13.360 1.00 29.61 114 HIS A C 1
ATOM 920 O O . HIS A 1 114 ? -31.119 6.234 12.978 1.00 29.61 114 HIS A O 1
ATOM 926 N N . GLU A 1 115 ? -32.807 7.592 13.592 1.00 28.36 115 GLU A N 1
ATOM 927 C CA . GLU A 1 115 ? -33.970 6.792 13.150 1.00 28.36 115 GLU A CA 1
ATOM 928 C C . GLU A 1 115 ? -34.444 7.316 11.772 1.00 28.36 115 GLU A C 1
ATOM 930 O O . GLU A 1 115 ? -34.234 8.492 11.490 1.00 28.36 115 GLU A O 1
ATOM 935 N N . GLU A 1 116 ? -35.110 6.615 10.844 1.00 30.92 116 GLU A N 1
ATOM 936 C CA . GLU A 1 116 ? -35.428 5.204 10.558 1.00 30.92 116 GLU A CA 1
ATOM 937 C C . GLU A 1 116 ? -36.048 5.160 9.132 1.00 30.92 116 GLU A C 1
ATOM 939 O O . GLU A 1 116 ? -36.728 6.107 8.737 1.00 30.92 116 GLU A O 1
ATOM 944 N N . LYS A 1 117 ? -35.905 4.046 8.391 1.00 28.20 117 LYS A N 1
ATOM 945 C CA . LYS A 1 117 ? -37.054 3.320 7.794 1.00 28.20 117 LYS A CA 1
ATOM 946 C C . LYS A 1 117 ? -36.687 1.864 7.432 1.00 28.20 117 LYS A C 1
ATOM 948 O O . LYS A 1 117 ? -35.979 1.602 6.469 1.00 28.20 117 LYS A O 1
ATOM 953 N N . SER A 1 118 ? -37.215 0.968 8.278 1.00 28.77 118 SER A N 1
ATOM 954 C CA . SER A 1 118 ? -37.622 -0.448 8.124 1.00 28.77 118 SER A CA 1
ATOM 955 C C . SER A 1 118 ? -36.670 -1.527 7.556 1.00 28.77 118 SER A C 1
ATOM 957 O O . SER A 1 118 ? -36.480 -1.603 6.347 1.00 28.77 118 SER A O 1
ATOM 959 N N . GLY A 1 119 ? -36.293 -2.500 8.418 1.00 27.73 119 GLY A N 1
ATOM 960 C CA . GLY A 1 119 ? -36.317 -3.936 8.054 1.00 27.73 119 GLY A CA 1
ATOM 961 C C . GLY A 1 119 ? -35.119 -4.870 8.368 1.00 27.73 119 GLY A C 1
ATOM 962 O O . GLY A 1 119 ? -34.587 -5.444 7.430 1.00 27.73 119 GLY A O 1
ATOM 963 N N . LYS A 1 120 ? -34.825 -5.150 9.660 1.00 30.28 120 LYS A N 1
ATOM 964 C CA . LYS A 1 120 ? -33.972 -6.238 10.260 1.00 30.28 120 LYS A CA 1
ATOM 965 C C . LYS A 1 120 ? -32.416 -6.076 10.294 1.00 30.28 120 LYS A C 1
ATOM 967 O O . LYS A 1 120 ? -31.861 -5.393 9.448 1.00 30.28 120 LYS A O 1
ATOM 972 N N . PRO A 1 121 ? -31.717 -6.610 11.339 1.00 39.44 121 PRO A N 1
ATOM 973 C CA . PRO A 1 121 ? -30.791 -5.814 12.178 1.00 39.44 121 PRO A CA 1
ATOM 974 C C . PRO A 1 121 ? -29.312 -6.283 12.225 1.00 39.44 121 PRO A C 1
ATOM 976 O O . PRO A 1 121 ? -29.092 -7.478 12.107 1.00 39.44 121 PRO A O 1
ATOM 979 N N . ILE A 1 122 ? -28.352 -5.367 12.516 1.00 31.08 122 ILE A N 1
ATOM 980 C CA . ILE A 1 122 ? -27.092 -5.519 13.321 1.00 31.08 122 ILE A CA 1
ATOM 981 C C . ILE A 1 122 ? -26.389 -4.123 13.525 1.00 31.08 122 ILE A C 1
ATOM 983 O O . ILE A 1 122 ? -26.161 -3.410 12.561 1.00 31.08 122 ILE A O 1
ATOM 987 N N . ASN A 1 123 ? -26.072 -3.756 14.793 1.00 35.69 123 ASN A N 1
ATOM 988 C CA . ASN A 1 123 ? -25.090 -2.776 15.381 1.00 35.69 123 ASN A CA 1
ATOM 989 C C . ASN A 1 123 ? -24.798 -1.349 14.793 1.00 35.69 123 ASN A C 1
ATOM 991 O O . ASN A 1 123 ? -24.298 -1.261 13.681 1.00 35.69 123 ASN A O 1
ATOM 995 N N . PRO A 1 124 ? -24.865 -0.224 15.572 1.00 37.88 124 PRO A N 1
ATOM 996 C CA . PRO A 1 124 ? -24.567 1.122 15.036 1.00 37.88 124 PRO A CA 1
ATOM 997 C C . PRO A 1 124 ? -23.197 1.769 15.378 1.00 37.88 124 PRO A C 1
ATOM 999 O O . PRO A 1 124 ? -22.926 2.846 14.853 1.00 37.88 124 PRO A O 1
ATOM 1002 N N . ILE A 1 125 ? -22.306 1.198 16.215 1.00 43.75 125 ILE A N 1
ATOM 1003 C CA . ILE A 1 125 ? -20.912 1.710 16.314 1.00 43.75 125 ILE A CA 1
ATOM 1004 C C . ILE A 1 125 ? -19.977 0.800 15.537 1.00 43.75 125 ILE A C 1
ATOM 1006 O O . ILE A 1 125 ? -19.543 -0.252 16.007 1.00 43.75 125 ILE A O 1
ATOM 1010 N N . LEU A 1 126 ? -19.615 1.282 14.360 1.00 45.19 126 LEU A N 1
ATOM 1011 C CA . LEU A 1 126 ? -18.583 0.703 13.532 1.00 45.19 126 LEU A CA 1
ATOM 1012 C C . LEU A 1 126 ? -17.228 0.790 14.245 1.00 45.19 126 LEU A C 1
ATOM 1014 O O . LEU A 1 126 ? -16.731 1.882 14.533 1.00 45.19 126 LEU A O 1
ATOM 1018 N N . LYS A 1 127 ? -16.593 -0.352 14.524 1.00 60.16 127 LYS A N 1
ATOM 1019 C CA . LYS A 1 127 ? -15.237 -0.384 15.092 1.00 60.16 127 LYS A CA 1
ATOM 1020 C C . LYS A 1 127 ? -14.276 0.315 14.130 1.00 60.16 127 LYS A C 1
ATOM 1022 O O . LYS A 1 127 ? -14.054 -0.171 13.020 1.00 60.16 127 LYS A O 1
ATOM 1027 N N . ALA A 1 128 ? -13.700 1.438 14.563 1.00 71.25 128 ALA A N 1
ATOM 1028 C CA . ALA A 1 128 ? -12.708 2.164 13.781 1.00 71.25 128 ALA A CA 1
ATOM 1029 C C . ALA A 1 128 ? -11.454 1.301 13.593 1.00 71.25 128 ALA A C 1
ATOM 1031 O O . ALA A 1 128 ? -10.879 0.782 14.553 1.00 71.25 128 ALA A O 1
ATOM 1032 N N . ARG A 1 129 ? -11.044 1.127 12.343 1.00 82.50 129 ARG A N 1
ATOM 1033 C CA . ARG A 1 129 ? -9.873 0.352 11.946 1.00 82.50 129 ARG A CA 1
ATOM 1034 C C . ARG A 1 129 ? -9.125 1.100 10.856 1.00 82.50 129 ARG A C 1
ATOM 1036 O O . ARG A 1 129 ? -9.706 1.871 10.102 1.00 82.50 129 ARG A O 1
ATOM 1043 N N . THR A 1 130 ? -7.839 0.817 10.739 1.00 88.00 130 THR A N 1
ATOM 1044 C CA . THR A 1 130 ? -7.060 1.259 9.587 1.00 88.00 130 THR A CA 1
ATOM 1045 C C . THR A 1 130 ? -7.017 0.128 8.578 1.00 88.00 130 THR A C 1
ATOM 1047 O O . THR A 1 130 ? -6.651 -0.991 8.934 1.00 88.00 130 THR A O 1
ATOM 1050 N N . LYS A 1 131 ? -7.398 0.403 7.332 1.00 90.56 131 LYS A N 1
ATOM 1051 C CA . LYS A 1 131 ? -7.245 -0.549 6.230 1.00 90.56 131 LYS A CA 1
ATOM 1052 C C . LYS A 1 131 ? -7.068 0.218 4.934 1.00 90.56 131 LYS A C 1
ATOM 1054 O O . LYS A 1 131 ? -7.969 0.931 4.514 1.00 90.56 131 LYS A O 1
ATOM 1059 N N . THR A 1 132 ? -5.906 0.100 4.311 1.00 92.19 132 THR A N 1
ATOM 1060 C CA . THR A 1 132 ? -5.620 0.863 3.093 1.00 92.19 132 THR A CA 1
ATOM 1061 C C . THR A 1 132 ? -6.386 0.315 1.898 1.00 92.19 132 THR A C 1
ATOM 1063 O O . THR A 1 132 ? -6.953 1.095 1.147 1.00 92.19 132 THR A O 1
ATOM 1066 N N . ILE A 1 133 ? -6.448 -1.012 1.745 1.00 92.81 133 ILE A N 1
ATOM 1067 C CA . ILE A 1 133 ? -7.163 -1.657 0.640 1.00 92.81 133 ILE A CA 1
ATOM 1068 C C . ILE A 1 133 ? -8.535 -2.132 1.098 1.00 92.81 133 ILE A C 1
ATOM 1070 O O . ILE A 1 133 ? -8.658 -2.992 1.970 1.00 92.81 133 ILE A O 1
ATOM 1074 N N . VAL A 1 134 ? -9.572 -1.587 0.477 1.00 91.56 134 VAL A N 1
ATOM 1075 C CA . VAL A 1 134 ? -10.974 -1.934 0.718 1.00 91.56 134 VAL A CA 1
ATOM 1076 C C . VAL A 1 134 ? -11.639 -2.330 -0.606 1.00 91.56 134 VAL A C 1
ATOM 1078 O O . VAL A 1 134 ? -11.118 -1.974 -1.666 1.00 91.56 134 VAL A O 1
ATOM 1081 N N . PRO A 1 135 ? -12.744 -3.097 -0.583 1.00 90.19 135 PRO A N 1
ATOM 1082 C CA . PRO A 1 135 ? -13.482 -3.447 -1.794 1.00 90.19 135 PRO A CA 1
ATOM 1083 C C . PRO A 1 135 ? -13.812 -2.224 -2.656 1.00 90.19 135 PRO A C 1
ATOM 1085 O O . PRO A 1 135 ? -14.166 -1.170 -2.128 1.00 90.19 135 PRO A O 1
ATOM 1088 N N . ASN A 1 136 ? -13.709 -2.385 -3.977 1.00 88.69 136 ASN A N 1
ATOM 1089 C CA . ASN A 1 136 ? -14.006 -1.361 -4.989 1.00 88.69 136 ASN A CA 1
ATOM 1090 C C . ASN A 1 136 ? -13.152 -0.082 -4.907 1.00 88.69 136 ASN A C 1
ATOM 1092 O O . ASN A 1 136 ? -13.469 0.911 -5.561 1.00 88.69 136 ASN A O 1
ATOM 1096 N N . LEU A 1 137 ? -12.073 -0.087 -4.120 1.00 94.69 137 LEU A N 1
ATOM 1097 C CA . LEU A 1 137 ? -11.132 1.024 -4.061 1.00 94.69 137 LEU A CA 1
ATOM 1098 C C . LEU A 1 137 ? -10.441 1.220 -5.413 1.00 94.69 137 LEU A C 1
ATOM 1100 O O . LEU A 1 137 ? -9.683 0.353 -5.844 1.00 94.69 137 LEU A O 1
ATOM 1104 N N . ILE A 1 138 ? -10.601 2.402 -6.009 1.00 93.44 138 ILE A N 1
ATOM 1105 C CA . ILE A 1 138 ? -9.837 2.800 -7.194 1.00 93.44 138 ILE A CA 1
ATOM 1106 C C . ILE A 1 138 ? -8.428 3.212 -6.760 1.00 93.44 138 ILE A C 1
ATOM 1108 O O . ILE A 1 138 ? -7.430 2.578 -7.100 1.00 93.44 138 ILE A O 1
ATOM 1112 N N . HIS A 1 139 ? -8.327 4.249 -5.928 1.00 95.75 139 HIS A N 1
ATOM 1113 C CA . HIS A 1 139 ? -7.049 4.764 -5.442 1.00 95.75 139 HIS A CA 1
ATOM 1114 C C . HIS A 1 139 ? -7.219 5.508 -4.111 1.00 95.75 139 HIS A C 1
ATOM 1116 O O . HIS A 1 139 ? -8.310 5.600 -3.563 1.00 95.75 139 HIS A O 1
ATOM 1122 N N . LEU A 1 140 ? -6.128 6.043 -3.583 1.00 96.50 140 LEU A N 1
ATOM 1123 C CA . LEU A 1 140 ? -6.116 7.009 -2.493 1.00 96.50 140 LEU A CA 1
ATOM 1124 C C . LEU A 1 140 ? -5.904 8.430 -3.017 1.00 96.50 140 LEU A C 1
ATOM 1126 O O . LEU A 1 140 ? -5.152 8.633 -3.976 1.00 96.50 140 LEU A O 1
ATOM 1130 N N . VAL A 1 141 ? -6.531 9.393 -2.348 1.00 96.75 141 VAL A N 1
ATOM 1131 C CA . VAL A 1 141 ? -6.465 10.825 -2.661 1.00 96.75 141 VAL A CA 1
ATOM 1132 C C . VAL A 1 141 ? -6.026 11.604 -1.429 1.00 96.75 141 VAL A C 1
ATOM 1134 O O . VAL A 1 141 ? -6.435 11.290 -0.314 1.00 96.75 141 VAL A O 1
ATOM 1137 N N . GLY A 1 142 ? -5.180 12.607 -1.632 1.00 95.56 142 GLY A N 1
ATOM 1138 C CA . GLY A 1 142 ? -4.672 13.486 -0.589 1.00 95.56 142 GLY A CA 1
ATOM 1139 C C . GLY A 1 142 ? -5.469 14.775 -0.598 1.00 95.56 142 GLY A C 1
ATOM 1140 O O . GLY A 1 142 ? -5.314 15.576 -1.510 1.00 95.56 142 GLY A O 1
ATOM 1141 N N . ASP A 1 143 ? -6.316 14.976 0.400 1.00 88.94 143 ASP A N 1
ATOM 1142 C CA . ASP A 1 143 ? -7.212 16.122 0.482 1.00 88.94 143 ASP A CA 1
ATOM 1143 C C . ASP A 1 143 ? -7.145 16.729 1.885 1.00 88.94 143 ASP A C 1
ATOM 1145 O O . ASP A 1 143 ? -7.278 16.021 2.886 1.00 88.94 143 ASP A O 1
ATOM 1149 N N . GLN A 1 144 ? -6.881 18.037 1.954 1.00 86.50 144 GLN A N 1
ATOM 1150 C CA . GLN A 1 144 ? -6.726 18.792 3.206 1.00 86.50 144 GLN A CA 1
ATOM 1151 C C . GLN A 1 144 ? -5.733 18.146 4.198 1.00 86.50 144 GLN A C 1
ATOM 1153 O O . GLN A 1 144 ? -5.997 18.031 5.395 1.00 86.50 144 GLN A O 1
ATOM 1158 N N . GLY A 1 145 ? -4.588 17.673 3.693 1.00 85.88 145 GLY A N 1
ATOM 1159 C CA . GLY A 1 145 ? -3.539 17.056 4.515 1.00 85.88 145 GLY A CA 1
ATOM 1160 C C . GLY A 1 145 ? -3.872 15.652 5.036 1.00 85.88 145 GLY A C 1
ATOM 1161 O O . GLY A 1 145 ? -3.151 15.131 5.885 1.00 85.88 145 GLY A O 1
ATOM 1162 N N . ARG A 1 146 ? -4.947 15.021 4.545 1.00 92.31 146 ARG A N 1
ATOM 1163 C CA . ARG A 1 146 ? -5.328 13.646 4.889 1.00 92.31 146 ARG A CA 1
ATOM 1164 C C . ARG A 1 146 ? -5.438 12.772 3.650 1.00 92.31 146 ARG A C 1
ATOM 1166 O O . ARG A 1 146 ? -5.886 13.202 2.594 1.00 92.31 146 ARG A O 1
ATOM 1173 N N . THR A 1 147 ? -5.060 11.511 3.802 1.00 95.56 147 THR A N 1
ATOM 1174 C CA . THR A 1 147 ? -5.323 10.460 2.819 1.00 95.56 147 THR A CA 1
ATOM 1175 C C . THR A 1 147 ? -6.763 9.979 2.980 1.00 95.56 147 THR A C 1
ATOM 1177 O O . THR A 1 147 ? -7.168 9.627 4.090 1.00 95.56 147 THR A O 1
ATOM 1180 N N . LYS A 1 148 ? -7.509 9.944 1.875 1.00 96.31 148 LYS A N 1
ATOM 1181 C CA . LYS A 1 148 ? -8.906 9.509 1.741 1.00 96.31 148 LYS A CA 1
ATOM 1182 C C . LYS A 1 148 ? -9.019 8.430 0.657 1.00 96.31 148 LYS A C 1
ATOM 1184 O O . LYS A 1 148 ? -8.089 8.238 -0.131 1.00 96.31 148 LYS A O 1
ATOM 1189 N N . TYR A 1 149 ? -10.137 7.715 0.610 1.00 96.50 149 TYR A N 1
ATOM 1190 C CA . TYR A 1 149 ? -10.422 6.744 -0.446 1.00 96.50 149 TYR A CA 1
ATOM 1191 C C . TYR A 1 149 ? -10.996 7.426 -1.685 1.00 96.50 149 TYR A C 1
ATOM 1193 O O . TYR A 1 149 ? -11.750 8.386 -1.570 1.00 96.50 149 TYR A O 1
ATOM 1201 N N . LEU A 1 150 ? -10.681 6.887 -2.859 1.00 96.56 150 LEU A N 1
ATOM 1202 C CA . LEU A 1 150 ? -11.318 7.215 -4.128 1.00 96.56 150 LEU A CA 1
ATOM 1203 C C . LEU A 1 150 ? -12.112 6.004 -4.613 1.00 96.56 150 LEU A C 1
ATOM 1205 O O . LEU A 1 150 ? -11.546 4.934 -4.858 1.00 96.56 150 LEU A O 1
ATOM 1209 N N . PHE A 1 151 ? -13.411 6.194 -4.789 1.00 92.88 151 PHE A N 1
ATOM 1210 C CA . PHE A 1 151 ? -14.332 5.200 -5.323 1.00 92.88 151 PHE A CA 1
ATOM 1211 C C . PHE A 1 151 ? -14.922 5.664 -6.646 1.00 92.88 151 PHE A C 1
ATOM 1213 O O . PHE A 1 151 ? -14.970 6.858 -6.929 1.00 92.88 151 PHE A O 1
ATOM 1220 N N . TYR A 1 152 ? -15.427 4.709 -7.419 1.00 88.50 152 TYR A N 1
ATOM 1221 C CA . TYR A 1 152 ? -16.322 4.977 -8.535 1.00 88.50 152 TYR A CA 1
ATOM 1222 C C . TYR A 1 152 ? -17.707 4.423 -8.189 1.00 88.50 152 TYR A C 1
ATOM 1224 O O . TYR A 1 152 ? -17.858 3.215 -8.005 1.00 88.50 152 TYR A O 1
ATOM 1232 N N . LYS A 1 153 ? -18.705 5.298 -8.029 1.00 84.69 153 LYS A N 1
ATOM 1233 C CA . LYS A 1 153 ? -20.087 4.926 -7.683 1.00 84.69 153 LYS A CA 1
ATOM 1234 C C . LYS A 1 153 ? -21.052 5.736 -8.539 1.00 84.69 153 LYS A C 1
ATOM 1236 O O . LYS A 1 153 ? -20.835 6.925 -8.751 1.00 84.69 153 LYS A O 1
ATOM 1241 N N . ASN A 1 154 ? -22.120 5.100 -9.018 1.00 83.31 154 ASN A N 1
ATOM 1242 C CA . ASN A 1 154 ? -23.185 5.756 -9.790 1.00 83.31 154 ASN A CA 1
ATOM 1243 C C . ASN A 1 154 ? -22.661 6.596 -10.974 1.00 83.31 154 ASN A C 1
ATOM 1245 O O . ASN A 1 154 ? -23.143 7.695 -11.230 1.00 83.31 154 ASN A O 1
ATOM 1249 N N . GLY A 1 155 ? -21.636 6.098 -11.671 1.00 83.25 155 GLY A N 1
ATOM 1250 C CA . GLY A 1 155 ? -21.054 6.778 -12.829 1.00 83.25 155 GLY A CA 1
ATOM 1251 C C . GLY A 1 155 ? -20.051 7.896 -12.507 1.00 83.25 155 GLY A C 1
ATOM 1252 O O . GLY A 1 155 ? -19.545 8.526 -13.434 1.00 83.25 155 GLY A O 1
ATOM 1253 N N . GLN A 1 156 ? -19.743 8.156 -11.231 1.00 88.12 156 GLN A N 1
ATOM 1254 C CA . GLN A 1 156 ? -18.907 9.282 -10.802 1.00 88.12 156 GLN A CA 1
ATOM 1255 C C . GLN A 1 156 ? -17.802 8.869 -9.823 1.00 88.12 156 GLN A C 1
ATOM 1257 O O . GLN A 1 156 ? -17.924 7.889 -9.085 1.00 88.12 156 GLN A O 1
ATOM 1262 N N . LEU A 1 157 ? -16.716 9.647 -9.803 1.00 91.31 157 LEU A N 1
ATOM 1263 C CA . LEU A 1 157 ? -15.655 9.516 -8.805 1.00 91.31 157 LEU A CA 1
ATOM 1264 C C . LEU A 1 157 ? -16.044 10.223 -7.516 1.00 91.31 157 LEU A C 1
ATOM 1266 O O . LEU A 1 157 ? -16.420 11.392 -7.533 1.00 91.31 157 LEU A O 1
ATOM 1270 N N . LEU A 1 158 ? -15.878 9.527 -6.398 1.00 89.69 158 LEU A N 1
ATOM 1271 C CA . LEU A 1 158 ? -16.183 10.036 -5.069 1.00 89.69 158 LEU A CA 1
ATOM 1272 C C . LEU A 1 158 ? -14.974 9.880 -4.161 1.00 89.69 158 LEU A C 1
ATOM 1274 O O . LEU A 1 158 ? -14.349 8.818 -4.117 1.00 89.69 158 LEU A O 1
ATOM 1278 N N . ILE A 1 159 ? -14.673 10.942 -3.420 1.00 92.56 159 ILE A N 1
ATOM 1279 C CA . ILE A 1 159 ? -13.661 10.928 -2.371 1.00 92.56 159 ILE A CA 1
ATOM 1280 C C . ILE A 1 159 ? -14.379 10.722 -1.040 1.00 92.56 159 ILE A C 1
ATOM 1282 O O . ILE A 1 159 ? -15.246 11.512 -0.676 1.00 92.56 159 ILE A O 1
ATOM 1286 N N . GLU A 1 160 ? -14.013 9.674 -0.310 1.00 87.62 160 GLU A N 1
ATOM 1287 C CA . GLU A 1 160 ? -14.625 9.333 0.973 1.00 87.62 160 GLU A CA 1
ATOM 1288 C C . GLU A 1 160 ? -13.554 9.177 2.053 1.00 87.62 160 GLU A C 1
ATOM 1290 O O . GLU A 1 160 ? -12.545 8.495 1.867 1.00 87.62 160 GLU A O 1
ATOM 1295 N N . ASP A 1 161 ? -13.781 9.776 3.221 1.00 84.00 161 ASP A N 1
ATOM 1296 C CA . ASP A 1 161 ? -12.890 9.627 4.377 1.00 84.00 161 ASP A CA 1
ATOM 1297 C C . ASP A 1 161 ? -12.866 8.191 4.919 1.00 84.00 161 ASP A C 1
ATOM 1299 O O . ASP A 1 161 ? -11.876 7.749 5.513 1.00 84.00 161 ASP A O 1
ATOM 1303 N N . TYR A 1 162 ? -13.971 7.463 4.729 1.00 83.00 162 TYR A N 1
ATOM 1304 C CA . TYR A 1 162 ? -14.203 6.177 5.360 1.00 83.00 162 TYR A CA 1
ATOM 1305 C C . TYR A 1 162 ? -14.823 5.159 4.413 1.00 83.00 162 TYR A C 1
ATOM 1307 O O . TYR A 1 162 ? -15.674 5.488 3.597 1.00 83.00 162 TYR A O 1
ATOM 1315 N N . PHE A 1 163 ? -14.456 3.898 4.615 1.00 78.75 163 PHE A N 1
ATOM 1316 C CA . PHE A 1 163 ? -15.148 2.747 4.053 1.00 78.75 163 PHE A CA 1
ATOM 1317 C C . PHE A 1 163 ? -15.874 2.013 5.177 1.00 78.75 163 PHE A C 1
ATOM 1319 O O . PHE A 1 163 ? -15.279 1.699 6.211 1.00 78.75 163 PHE A O 1
ATOM 1326 N N . ILE A 1 164 ? -17.161 1.758 4.991 1.00 75.38 164 ILE A N 1
ATOM 1327 C CA . ILE A 1 164 ? -18.044 1.237 6.032 1.00 75.38 164 ILE A CA 1
ATOM 1328 C C . ILE A 1 164 ? -18.496 -0.177 5.654 1.00 75.38 164 ILE A C 1
ATOM 1330 O O . ILE A 1 164 ? -18.976 -0.400 4.547 1.00 75.38 164 ILE A O 1
ATOM 1334 N N . THR A 1 165 ? -18.336 -1.123 6.580 1.00 73.44 165 THR A N 1
ATOM 1335 C CA . THR A 1 165 ? -18.979 -2.450 6.551 1.00 73.44 165 THR A CA 1
ATOM 1336 C C . THR A 1 165 ? -20.060 -2.517 7.628 1.00 73.44 165 THR A C 1
ATOM 1338 O O . THR A 1 165 ? -20.262 -1.543 8.342 1.00 73.44 165 THR A O 1
ATOM 1341 N N . GLU A 1 166 ? -20.738 -3.654 7.797 1.00 59.66 166 GLU A N 1
ATOM 1342 C CA . GLU A 1 166 ? -21.778 -3.821 8.830 1.00 59.66 166 GLU A CA 1
ATOM 1343 C C . GLU A 1 166 ? -21.280 -3.532 10.262 1.00 59.66 166 GLU A C 1
ATOM 1345 O O . GLU A 1 166 ? -22.020 -3.006 11.085 1.00 59.66 166 GLU A O 1
ATOM 1350 N N . ASP A 1 167 ? -20.017 -3.849 10.575 1.00 71.50 167 ASP A N 1
ATOM 1351 C CA . ASP A 1 167 ? -19.465 -3.781 11.936 1.00 71.50 167 ASP A CA 1
ATOM 1352 C C . ASP A 1 167 ? -18.255 -2.843 12.103 1.00 71.50 167 ASP A C 1
ATOM 1354 O O . ASP A 1 167 ? -17.797 -2.615 13.232 1.00 71.50 167 ASP A O 1
ATOM 1358 N N . LYS A 1 168 ? -17.680 -2.323 11.010 1.00 78.44 168 LYS A N 1
ATOM 1359 C CA . LYS A 1 168 ? -16.396 -1.600 11.018 1.00 78.44 168 LYS A CA 1
ATOM 1360 C C . LYS A 1 168 ? -16.392 -0.372 10.122 1.00 78.44 168 LYS A C 1
ATOM 1362 O O . LYS A 1 168 ? -17.017 -0.322 9.069 1.00 78.44 168 LYS A O 1
ATOM 1367 N N . ARG A 1 169 ? -15.611 0.619 10.556 1.00 82.31 169 ARG A N 1
ATOM 1368 C CA . ARG A 1 169 ? -15.309 1.831 9.799 1.00 82.31 169 ARG A CA 1
ATOM 1369 C C . ARG A 1 169 ? -13.822 1.834 9.551 1.00 82.31 169 ARG A C 1
ATOM 1371 O O . ARG A 1 169 ? -13.036 1.907 10.493 1.00 82.31 169 ARG A O 1
ATOM 1378 N N . TYR A 1 170 ? -13.447 1.764 8.294 1.00 86.69 170 TYR A N 1
ATOM 1379 C CA . TYR A 1 170 ? -12.066 1.785 7.874 1.00 86.69 170 TYR A CA 1
ATOM 1380 C C . TYR A 1 170 ? -11.678 3.191 7.443 1.00 86.69 170 TYR A C 1
ATOM 1382 O O . TYR A 1 170 ? -12.443 3.850 6.748 1.00 86.69 170 TYR A O 1
ATOM 1390 N N . SER A 1 171 ? -10.507 3.645 7.872 1.00 91.12 171 SER A N 1
ATOM 1391 C CA . SER A 1 171 ? -9.808 4.792 7.289 1.00 91.12 171 SER A CA 1
ATOM 1392 C C . SER A 1 171 ? -8.505 4.312 6.649 1.00 91.12 171 SER A C 1
ATOM 1394 O O . SER A 1 171 ? -7.903 3.344 7.144 1.00 91.12 171 SER A O 1
ATOM 1396 N N . PRO A 1 172 ? -8.022 4.963 5.581 1.00 93.69 172 PRO A N 1
ATOM 1397 C CA . PRO A 1 172 ? -6.765 4.565 4.973 1.00 93.69 172 PRO A CA 1
ATOM 13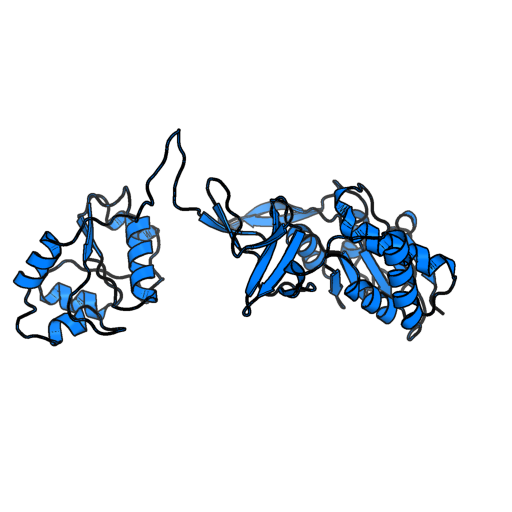98 C C . PRO A 1 172 ? -5.602 4.893 5.915 1.00 93.69 172 PRO A C 1
ATOM 1400 O O . PRO A 1 172 ? -5.669 5.811 6.745 1.00 93.69 172 PRO A O 1
ATOM 1403 N N . LYS A 1 173 ? -4.516 4.123 5.798 1.00 92.81 173 LYS A N 1
ATOM 1404 C CA . LYS A 1 173 ? -3.252 4.459 6.457 1.00 92.81 173 LYS A CA 1
ATOM 1405 C C . LYS A 1 173 ? -2.779 5.812 5.912 1.00 92.81 173 LYS A C 1
ATOM 1407 O O . LYS A 1 173 ? -2.842 6.053 4.712 1.00 92.81 173 LYS A O 1
ATOM 1412 N N . GLN A 1 174 ? -2.338 6.682 6.810 1.00 92.75 174 GLN A N 1
ATOM 1413 C CA . GLN A 1 174 ? -1.777 7.986 6.461 1.00 92.75 174 GLN A CA 1
ATOM 1414 C C . GLN A 1 174 ? -0.273 7.845 6.183 1.00 92.75 174 GLN A C 1
ATOM 1416 O O . GLN A 1 174 ? 0.349 6.912 6.697 1.00 92.75 174 GLN A O 1
ATOM 1421 N N . ASN A 1 175 ? 0.303 8.777 5.418 1.00 88.81 175 ASN A N 1
ATOM 1422 C CA . ASN A 1 175 ? 1.741 8.845 5.113 1.00 88.81 175 ASN A CA 1
ATOM 1423 C C . ASN A 1 175 ? 2.288 7.565 4.456 1.00 88.81 175 ASN A C 1
ATOM 1425 O O . ASN A 1 175 ? 3.298 7.008 4.883 1.00 88.81 175 ASN A O 1
ATOM 1429 N N . LEU A 1 176 ? 1.579 7.061 3.445 1.00 90.38 176 LEU A N 1
ATOM 1430 C CA . LEU A 1 176 ? 2.031 5.907 2.673 1.00 90.38 176 LEU A CA 1
ATOM 1431 C C . LEU A 1 176 ? 3.142 6.311 1.690 1.00 90.38 176 LEU A C 1
ATOM 1433 O O . LEU A 1 176 ? 3.044 7.379 1.089 1.00 90.38 176 LEU A O 1
ATOM 1437 N N . PRO A 1 177 ? 4.154 5.453 1.466 1.00 90.31 177 PRO A N 1
ATOM 1438 C CA . PRO A 1 177 ? 5.264 5.716 0.549 1.00 90.31 177 PRO A CA 1
ATOM 1439 C C . PRO A 1 177 ? 4.874 5.436 -0.915 1.00 90.31 177 PRO A C 1
ATOM 1441 O O . PRO A 1 177 ? 5.587 4.744 -1.634 1.00 90.31 177 PRO A O 1
ATOM 1444 N N . ILE A 1 178 ? 3.704 5.917 -1.337 1.00 91.50 178 ILE A N 1
ATOM 1445 C CA . ILE A 1 178 ? 3.202 5.799 -2.709 1.00 91.50 178 ILE A CA 1
ATOM 1446 C C . ILE A 1 178 ? 2.713 7.153 -3.196 1.00 91.50 178 ILE A C 1
ATOM 1448 O O . ILE A 1 178 ? 2.333 8.014 -2.400 1.00 91.50 178 ILE A O 1
ATOM 1452 N N . LYS A 1 179 ? 2.644 7.318 -4.515 1.00 88.81 179 LYS A N 1
ATOM 1453 C CA . LYS A 1 179 ? 2.044 8.502 -5.125 1.00 88.81 179 LYS A CA 1
ATOM 1454 C C . LYS A 1 179 ? 0.561 8.591 -4.761 1.00 88.81 179 LYS A C 1
ATOM 1456 O O . LYS A 1 179 ? -0.228 7.728 -5.132 1.00 88.81 179 LYS A O 1
ATOM 1461 N N . ILE A 1 180 ? 0.177 9.632 -4.028 1.00 92.75 180 ILE A N 1
ATOM 1462 C CA . ILE A 1 180 ? -1.215 9.911 -3.664 1.00 92.75 180 ILE A CA 1
ATOM 1463 C C . ILE A 1 180 ? -1.820 10.870 -4.696 1.00 92.75 180 ILE A C 1
ATOM 1465 O O . ILE A 1 180 ? -1.187 11.850 -5.083 1.00 92.75 180 ILE A O 1
ATOM 1469 N N . LEU A 1 181 ? -3.045 10.595 -5.155 1.00 94.44 181 LEU A N 1
ATOM 1470 C CA . LEU A 1 181 ? -3.683 11.415 -6.186 1.00 94.44 181 LEU A CA 1
ATOM 1471 C C . LEU A 1 181 ? -4.173 12.755 -5.627 1.00 94.44 181 LEU A C 1
ATOM 1473 O O . LEU A 1 181 ? -4.573 12.863 -4.468 1.00 94.44 181 LEU A O 1
ATOM 1477 N N . ASN A 1 182 ? -4.199 13.767 -6.492 1.00 94.50 182 ASN A N 1
ATOM 1478 C CA . ASN A 1 182 ? -4.800 15.062 -6.193 1.00 94.50 182 ASN A CA 1
ATOM 1479 C C . ASN A 1 182 ? -6.344 14.983 -6.275 1.00 94.50 182 ASN A C 1
ATOM 1481 O O . ASN A 1 182 ? -6.861 14.298 -7.163 1.00 94.50 182 ASN A O 1
ATOM 1485 N N . PRO A 1 183 ? -7.100 15.706 -5.424 1.00 94.00 183 PRO A N 1
ATOM 1486 C CA . PRO A 1 183 ? -8.564 15.662 -5.402 1.00 94.00 183 PRO A CA 1
ATOM 1487 C C . PRO A 1 183 ? -9.225 16.128 -6.699 1.00 94.00 183 PRO A C 1
ATOM 1489 O O . PRO A 1 183 ? -10.347 15.717 -6.985 1.00 94.00 183 PRO A O 1
ATOM 1492 N N . ASN A 1 184 ? -8.529 16.892 -7.548 1.00 93.62 184 ASN A N 1
ATOM 1493 C CA . ASN A 1 184 ? -9.029 17.254 -8.876 1.00 93.62 184 ASN A CA 1
ATOM 1494 C C . ASN A 1 184 ? -9.256 16.048 -9.805 1.00 93.62 184 ASN A C 1
ATOM 1496 O O . ASN A 1 184 ? -9.876 16.215 -10.855 1.00 93.62 184 ASN A O 1
ATOM 1500 N N . ILE A 1 185 ? -8.826 14.838 -9.424 1.00 91.69 185 ILE A N 1
ATOM 1501 C CA . ILE A 1 185 ? -9.126 13.601 -10.154 1.00 91.69 185 ILE A CA 1
ATOM 1502 C C . ILE A 1 185 ? -10.630 13.404 -10.391 1.00 91.69 185 ILE A C 1
ATOM 1504 O O . ILE A 1 185 ? -11.007 12.888 -11.436 1.00 91.69 185 ILE A O 1
ATOM 1508 N N . ILE A 1 186 ? -11.497 13.892 -9.495 1.00 91.44 186 ILE A N 1
ATOM 1509 C CA . ILE A 1 186 ? -12.960 13.782 -9.640 1.00 91.44 186 ILE A CA 1
ATOM 1510 C C . ILE A 1 186 ? -13.514 14.537 -10.855 1.00 91.44 186 ILE A C 1
ATOM 1512 O O . ILE A 1 186 ? -14.625 14.264 -11.293 1.00 91.44 186 ILE A O 1
ATOM 1516 N N . LYS A 1 187 ? -12.747 15.492 -11.397 1.00 89.50 187 LYS A N 1
ATOM 1517 C CA . LYS A 1 187 ? -13.125 16.311 -12.556 1.00 89.50 187 LYS A CA 1
ATOM 1518 C C . LYS A 1 187 ? -12.676 15.697 -13.883 1.00 89.50 187 LYS A C 1
ATOM 1520 O O . LYS A 1 187 ? -12.941 16.274 -14.935 1.00 89.50 187 LYS A O 1
ATOM 1525 N N . ARG A 1 188 ? -11.936 14.581 -13.866 1.00 84.56 188 ARG A N 1
ATOM 1526 C CA . ARG A 1 188 ? -11.439 13.961 -15.099 1.00 84.56 188 ARG A CA 1
ATOM 1527 C C . ARG A 1 188 ? -12.581 13.323 -15.886 1.00 84.56 188 ARG A C 1
ATOM 1529 O O . ARG A 1 188 ? -13.406 12.605 -15.333 1.00 84.56 188 ARG A O 1
ATOM 1536 N N . SER A 1 189 ? -12.580 13.570 -17.194 1.00 81.31 189 SER A N 1
ATOM 1537 C CA . SER A 1 189 ? -13.442 12.862 -18.139 1.00 81.31 189 SER A CA 1
ATOM 1538 C C . SER A 1 189 ? -12.983 11.413 -18.300 1.00 81.31 189 SER A C 1
ATOM 1540 O O . SER A 1 189 ? -11.784 11.136 -18.314 1.00 81.31 189 SER A O 1
ATOM 1542 N N . PHE A 1 190 ? -13.952 10.515 -18.465 1.00 76.56 190 PHE A N 1
ATOM 1543 C CA . PHE A 1 190 ? -13.742 9.093 -18.739 1.00 76.56 190 PHE A CA 1
ATOM 1544 C C . PHE A 1 190 ? -13.734 8.749 -20.228 1.00 76.56 190 PHE A C 1
ATOM 1546 O O . PHE A 1 190 ? -13.726 7.571 -20.576 1.00 76.56 190 PHE A O 1
ATOM 1553 N N . ASN A 1 191 ? -13.742 9.752 -21.110 1.00 82.31 191 ASN A N 1
ATOM 1554 C CA . ASN A 1 191 ? -13.579 9.508 -22.536 1.00 82.31 191 ASN A CA 1
ATOM 1555 C C . ASN A 1 191 ? -12.131 9.067 -22.810 1.00 82.31 191 ASN A C 1
ATOM 1557 O O . ASN A 1 191 ? -11.226 9.896 -22.909 1.00 82.31 191 ASN A O 1
ATOM 1561 N N . LEU A 1 192 ? -11.925 7.752 -22.824 1.00 81.31 192 LEU A N 1
ATOM 1562 C CA . LEU A 1 192 ? -10.627 7.094 -22.899 1.00 81.31 192 LEU A CA 1
ATOM 1563 C C . LEU A 1 192 ? -10.434 6.492 -24.287 1.00 81.31 192 LEU A C 1
ATOM 1565 O O . LEU A 1 192 ? -11.112 5.538 -24.659 1.00 81.31 192 LEU A O 1
ATOM 1569 N N . ASP A 1 193 ? -9.452 7.016 -25.011 1.00 91.56 193 ASP A N 1
ATOM 1570 C CA . ASP A 1 193 ? -8.862 6.343 -26.161 1.00 91.56 193 ASP A CA 1
ATOM 1571 C C . ASP A 1 193 ? -7.613 5.595 -25.677 1.00 91.56 193 ASP A C 1
ATOM 1573 O O . ASP A 1 193 ? -6.599 6.201 -25.325 1.00 91.56 193 ASP A O 1
ATOM 1577 N N . ILE A 1 194 ? -7.719 4.267 -25.601 1.00 90.62 194 ILE A N 1
ATOM 1578 C CA . ILE A 1 194 ? -6.656 3.399 -25.078 1.00 90.62 194 ILE A CA 1
ATOM 1579 C C . ILE A 1 194 ? -5.437 3.418 -26.003 1.00 90.62 194 ILE A C 1
ATOM 1581 O O . ILE A 1 194 ? -4.309 3.422 -25.512 1.00 90.62 194 ILE A O 1
ATOM 1585 N N . THR A 1 195 ? -5.653 3.464 -27.321 1.00 92.50 195 THR A N 1
ATOM 1586 C CA . THR A 1 195 ? -4.566 3.514 -28.304 1.00 92.50 195 THR A CA 1
ATOM 1587 C C . THR A 1 195 ? -3.784 4.804 -28.128 1.00 92.50 195 THR A C 1
ATOM 1589 O O . THR A 1 195 ? -2.565 4.771 -27.971 1.00 92.50 195 THR A O 1
ATOM 1592 N N . ARG A 1 196 ? -4.490 5.937 -28.050 1.00 93.62 196 ARG A N 1
ATOM 1593 C CA . ARG A 1 196 ? -3.862 7.233 -27.793 1.00 93.62 196 ARG A CA 1
ATOM 1594 C C . ARG A 1 196 ? -3.120 7.254 -26.458 1.00 93.62 196 ARG A C 1
ATOM 1596 O O . ARG A 1 196 ? -1.992 7.731 -26.412 1.00 93.62 196 ARG A O 1
ATOM 1603 N N . LEU A 1 197 ? -3.717 6.724 -25.390 1.00 93.62 197 LEU A N 1
ATOM 1604 C CA . LEU A 1 197 ? -3.072 6.663 -24.077 1.00 93.62 197 LEU A CA 1
ATOM 1605 C C . LEU A 1 197 ? -1.781 5.832 -24.117 1.00 93.62 197 LEU A C 1
ATOM 1607 O O . LEU A 1 197 ? -0.783 6.231 -23.525 1.00 93.62 197 LEU A O 1
ATOM 1611 N N . ALA A 1 198 ? -1.776 4.705 -24.833 1.00 93.12 198 ALA A N 1
ATOM 1612 C CA . ALA A 1 198 ? -0.574 3.898 -25.009 1.00 93.12 198 ALA A CA 1
ATOM 1613 C C . ALA A 1 198 ? 0.532 4.677 -25.737 1.00 93.12 198 ALA A C 1
ATOM 1615 O O . ALA A 1 198 ? 1.678 4.655 -25.294 1.00 93.12 198 ALA A O 1
ATOM 1616 N N . THR A 1 199 ? 0.186 5.421 -26.792 1.00 94.31 199 THR A N 1
ATOM 1617 C CA . THR A 1 199 ? 1.132 6.291 -27.507 1.00 94.31 199 THR A CA 1
ATOM 1618 C C . THR A 1 199 ? 1.640 7.445 -26.637 1.00 94.31 199 THR A C 1
ATOM 1620 O O . THR A 1 199 ? 2.819 7.776 -26.696 1.00 94.31 199 THR A O 1
ATOM 1623 N N . GLU A 1 200 ? 0.788 8.052 -25.805 1.00 95.31 200 GLU A N 1
ATOM 1624 C CA . GLU A 1 200 ? 1.193 9.120 -24.879 1.00 95.31 200 GLU A CA 1
ATOM 1625 C C . GLU A 1 200 ? 2.154 8.602 -23.795 1.00 95.31 200 GLU A C 1
ATOM 1627 O O . GLU A 1 200 ? 3.126 9.281 -23.463 1.00 95.31 200 GLU A O 1
ATOM 1632 N N . ILE A 1 201 ? 1.927 7.388 -23.280 1.00 96.62 201 ILE A N 1
ATOM 1633 C CA . ILE A 1 201 ? 2.843 6.726 -22.340 1.00 96.62 201 ILE A CA 1
ATOM 1634 C C . ILE A 1 201 ? 4.183 6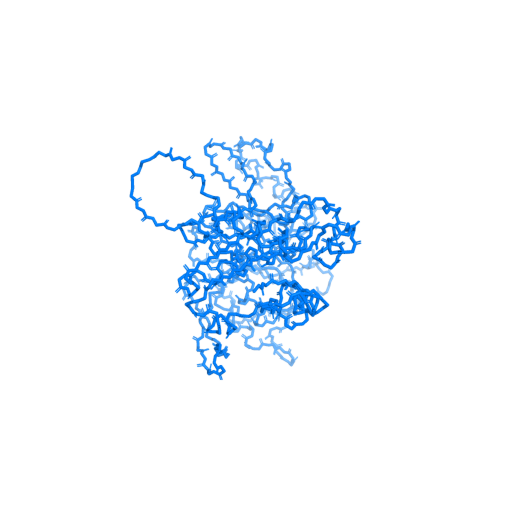.421 -23.020 1.00 96.62 201 ILE A C 1
ATOM 1636 O O . ILE A 1 201 ? 5.227 6.762 -22.469 1.00 96.62 201 ILE A O 1
ATOM 1640 N N . ASP A 1 202 ? 4.165 5.822 -24.213 1.00 95.62 202 ASP A N 1
ATOM 1641 C CA . ASP A 1 202 ? 5.368 5.528 -25.005 1.00 95.62 202 ASP A CA 1
ATOM 1642 C C . ASP A 1 202 ? 6.209 6.795 -25.247 1.00 95.62 202 ASP A C 1
ATOM 1644 O O . ASP A 1 202 ? 7.397 6.830 -24.923 1.00 95.62 202 ASP A O 1
ATOM 1648 N N . ALA A 1 203 ? 5.571 7.878 -25.704 1.00 96.06 203 ALA A N 1
ATOM 1649 C CA . ALA A 1 203 ? 6.222 9.164 -25.937 1.00 96.06 203 ALA A CA 1
ATOM 1650 C C . ALA A 1 203 ? 6.792 9.785 -24.649 1.00 96.06 203 ALA A C 1
ATOM 1652 O O . ALA A 1 203 ? 7.901 10.324 -24.659 1.00 96.06 203 ALA A O 1
ATOM 1653 N N . PHE A 1 204 ? 6.067 9.691 -23.528 1.00 97.75 204 PHE A N 1
ATOM 1654 C CA . PHE A 1 204 ? 6.566 10.159 -22.236 1.00 97.75 204 PHE A CA 1
ATOM 1655 C C . PHE A 1 204 ? 7.823 9.392 -21.818 1.00 97.75 204 PHE A C 1
ATOM 1657 O O . PHE A 1 204 ? 8.813 10.011 -21.432 1.00 97.75 204 PHE A O 1
ATOM 1664 N N . ILE A 1 205 ? 7.823 8.063 -21.937 1.00 97.56 205 ILE A N 1
ATOM 1665 C CA . ILE A 1 205 ? 8.986 7.236 -21.596 1.00 97.56 205 ILE A CA 1
ATOM 1666 C C . ILE A 1 205 ? 10.178 7.609 -22.490 1.00 97.56 205 ILE A C 1
ATOM 1668 O O . ILE A 1 205 ? 11.256 7.882 -21.964 1.00 97.56 205 ILE A O 1
ATOM 1672 N N . LYS A 1 206 ? 9.973 7.729 -23.810 1.00 96.25 206 LYS A N 1
ATOM 1673 C CA . LYS A 1 206 ? 11.005 8.155 -24.778 1.00 96.25 206 LYS A CA 1
ATOM 1674 C C . LYS A 1 206 ? 11.620 9.514 -24.466 1.00 96.25 206 LYS A C 1
ATOM 1676 O O . LYS A 1 206 ? 12.805 9.715 -24.696 1.00 96.25 206 LYS A O 1
ATOM 1681 N N . SER A 1 207 ? 10.843 10.447 -23.914 1.00 96.75 207 SER A N 1
ATOM 1682 C CA . SER A 1 207 ? 11.358 11.779 -23.565 1.00 96.75 207 SER A CA 1
ATOM 1683 C C . SER A 1 207 ? 12.351 11.786 -22.395 1.00 96.75 207 SER A C 1
ATOM 1685 O O . SER A 1 207 ? 13.039 12.784 -22.188 1.00 96.75 207 SER A O 1
ATOM 1687 N N . TYR A 1 208 ? 12.437 10.690 -21.630 1.00 96.25 208 TYR A N 1
ATOM 1688 C CA . TYR A 1 208 ? 13.285 10.598 -20.438 1.00 96.25 208 TYR A CA 1
ATOM 1689 C C . TYR A 1 208 ? 14.216 9.384 -20.402 1.00 96.25 208 TYR A C 1
ATOM 1691 O O . TYR A 1 208 ? 15.099 9.363 -19.542 1.00 96.25 208 TYR A O 1
ATOM 1699 N N . LEU A 1 209 ? 14.006 8.387 -21.265 1.00 94.69 209 LEU A N 1
ATOM 1700 C CA . LEU A 1 209 ? 14.795 7.160 -21.335 1.00 94.69 209 LEU A CA 1
ATOM 1701 C C . LEU A 1 209 ? 15.203 6.850 -22.766 1.00 94.69 209 LEU A C 1
ATOM 1703 O O . LEU A 1 209 ? 14.363 6.772 -23.663 1.00 94.69 209 LEU A O 1
ATOM 1707 N N . GLU A 1 210 ? 16.483 6.558 -22.929 1.00 93.81 210 GLU A N 1
ATOM 1708 C CA . GLU A 1 210 ? 17.015 5.885 -24.104 1.00 93.81 210 GLU A CA 1
ATOM 1709 C C . GLU A 1 210 ? 17.064 4.385 -23.803 1.00 93.81 210 GLU A C 1
ATOM 1711 O O . GLU A 1 210 ? 17.705 3.958 -22.840 1.00 93.81 210 GLU A O 1
ATOM 1716 N N . MET A 1 211 ? 16.295 3.602 -24.558 1.00 95.19 211 MET A N 1
ATOM 1717 C CA . MET A 1 211 ? 16.223 2.153 -24.396 1.00 95.19 211 MET A CA 1
ATOM 1718 C C . MET A 1 211 ? 17.092 1.453 -25.447 1.00 95.19 211 MET A C 1
ATOM 1720 O O . MET A 1 211 ? 17.214 1.968 -26.557 1.00 95.19 211 MET A O 1
ATOM 1724 N N . PRO A 1 212 ? 17.651 0.265 -25.146 1.00 91.75 212 PRO A N 1
ATOM 1725 C CA . PRO A 1 212 ? 18.485 -0.475 -26.095 1.00 91.75 212 PRO A CA 1
ATOM 1726 C C . PRO A 1 212 ? 17.767 -0.828 -27.401 1.00 91.75 212 PRO A C 1
ATOM 1728 O O . PRO A 1 212 ? 18.391 -0.846 -28.461 1.00 91.75 212 PRO A O 1
ATOM 1731 N N . LEU A 1 213 ? 16.466 -1.133 -27.327 1.00 94.88 213 LEU A N 1
ATOM 1732 C CA . LEU A 1 213 ? 15.634 -1.464 -28.480 1.00 94.88 213 LEU A CA 1
ATOM 1733 C C . LEU A 1 213 ? 14.375 -0.593 -28.510 1.00 94.88 213 LEU A C 1
ATOM 1735 O O . LEU A 1 213 ? 13.715 -0.400 -27.490 1.00 94.88 213 LEU A O 1
ATOM 1739 N N . ASP A 1 214 ? 13.950 -0.176 -29.705 1.00 93.81 214 ASP A N 1
ATOM 1740 C CA . ASP A 1 214 ? 12.691 0.564 -29.890 1.00 93.81 214 ASP A CA 1
ATOM 1741 C C . ASP A 1 214 ? 11.459 -0.211 -29.388 1.00 93.81 214 ASP A C 1
ATOM 1743 O O . ASP A 1 214 ? 10.477 0.377 -28.931 1.00 93.81 214 ASP A O 1
ATOM 1747 N N . SER A 1 215 ? 11.497 -1.545 -29.438 1.00 94.88 215 SER A N 1
ATOM 1748 C CA . SER A 1 215 ? 10.424 -2.398 -28.918 1.00 94.88 215 SER A CA 1
ATOM 1749 C C . SER A 1 215 ? 10.281 -2.332 -27.396 1.00 94.88 215 SER A C 1
ATOM 1751 O O . SER A 1 215 ? 9.206 -2.637 -26.876 1.00 94.88 215 SER A O 1
ATOM 1753 N N . ASP A 1 216 ? 11.328 -1.933 -26.671 1.00 96.38 216 ASP A N 1
ATOM 1754 C CA . ASP A 1 216 ? 11.313 -1.906 -25.208 1.00 96.38 216 ASP A CA 1
ATOM 1755 C C . ASP A 1 216 ? 10.319 -0.872 -24.680 1.00 96.38 216 ASP A C 1
ATOM 1757 O O . ASP A 1 216 ? 9.642 -1.121 -23.684 1.00 96.38 216 ASP A O 1
ATOM 1761 N N . TYR A 1 217 ? 10.149 0.253 -25.379 1.00 96.69 217 TYR A N 1
ATOM 1762 C CA . TYR A 1 217 ? 9.170 1.275 -25.007 1.00 96.69 217 TYR A CA 1
ATOM 1763 C C . TYR A 1 217 ? 7.741 0.725 -24.969 1.00 96.69 217 TYR A C 1
ATOM 1765 O O . TYR A 1 217 ? 7.002 0.981 -24.014 1.00 96.69 217 TYR A O 1
ATOM 1773 N N . LEU A 1 218 ? 7.384 -0.123 -25.940 1.00 95.00 218 LEU A N 1
ATOM 1774 C CA . LEU A 1 218 ? 6.099 -0.816 -25.950 1.00 95.00 218 LEU A CA 1
ATOM 1775 C C . LEU A 1 218 ? 5.976 -1.770 -24.756 1.00 95.00 218 LEU A C 1
ATOM 1777 O O . LEU A 1 218 ? 4.930 -1.801 -24.108 1.00 95.00 218 LEU A O 1
ATOM 1781 N N . VAL A 1 219 ? 7.032 -2.523 -24.431 1.00 96.81 219 VAL A N 1
ATOM 1782 C CA . VAL A 1 219 ? 7.041 -3.431 -23.270 1.00 96.81 219 VAL A CA 1
ATOM 1783 C C . VAL A 1 219 ? 6.820 -2.652 -21.973 1.00 96.81 219 VAL A C 1
ATOM 1785 O O . VAL A 1 219 ? 6.002 -3.062 -21.146 1.00 96.81 219 VAL A O 1
ATOM 1788 N N . LEU A 1 220 ? 7.484 -1.506 -21.807 1.00 97.88 220 LEU A N 1
ATOM 1789 C CA . LEU A 1 220 ? 7.318 -0.642 -20.639 1.00 97.88 220 LEU A CA 1
ATOM 1790 C C . LEU A 1 220 ? 5.913 -0.037 -20.569 1.00 97.88 220 LEU A C 1
ATOM 1792 O O . LEU A 1 220 ? 5.293 -0.071 -19.506 1.00 97.88 220 LEU A O 1
ATOM 1796 N N . ALA A 1 221 ? 5.366 0.444 -21.689 1.00 96.81 221 ALA A N 1
ATOM 1797 C CA . ALA A 1 221 ? 3.997 0.952 -21.746 1.00 96.81 221 ALA A CA 1
ATOM 1798 C C . ALA A 1 221 ? 2.975 -0.137 -21.373 1.00 96.81 221 ALA A C 1
ATOM 1800 O O . ALA A 1 221 ? 2.078 0.097 -20.560 1.00 96.81 221 ALA A O 1
ATOM 1801 N N . MET A 1 222 ? 3.137 -1.357 -21.897 1.00 96.50 222 MET A N 1
ATOM 1802 C CA . MET A 1 222 ? 2.287 -2.499 -21.545 1.00 96.50 222 MET A CA 1
ATOM 1803 C C . MET A 1 222 ? 2.436 -2.895 -20.077 1.00 96.50 222 MET A C 1
ATOM 1805 O O . MET A 1 222 ? 1.438 -3.206 -19.426 1.00 96.50 222 MET A O 1
ATOM 1809 N N . TRP A 1 223 ? 3.649 -2.835 -19.524 1.00 97.94 223 TRP A N 1
ATOM 1810 C CA . TRP A 1 223 ? 3.867 -3.069 -18.101 1.00 97.94 223 TRP A CA 1
ATOM 1811 C C . TRP A 1 223 ? 3.167 -2.010 -17.237 1.00 97.94 223 TRP A C 1
ATOM 1813 O O . TRP A 1 223 ? 2.533 -2.361 -16.243 1.00 97.94 223 TRP A O 1
ATOM 1823 N N . VAL A 1 224 ? 3.176 -0.733 -17.641 1.00 98.12 224 VAL A N 1
ATOM 1824 C CA . VAL A 1 224 ? 2.402 0.319 -16.963 1.00 98.12 224 VAL A CA 1
ATOM 1825 C C . VAL A 1 224 ? 0.918 -0.052 -16.943 1.00 98.12 224 VAL A C 1
ATOM 1827 O O . VAL A 1 224 ? 0.351 -0.139 -15.856 1.00 98.12 224 VAL A O 1
ATOM 1830 N N . PHE A 1 225 ? 0.293 -0.377 -18.081 1.00 97.12 225 PHE A N 1
ATOM 1831 C CA . PHE A 1 225 ? -1.108 -0.838 -18.099 1.00 97.12 225 PHE A CA 1
ATOM 1832 C C . PHE A 1 225 ? -1.343 -2.068 -17.218 1.00 97.12 225 PHE A C 1
ATOM 1834 O O . PHE A 1 225 ? -2.329 -2.133 -16.478 1.00 97.12 225 PHE A O 1
ATOM 1841 N N . HIS A 1 226 ? -0.424 -3.031 -17.263 1.00 97.62 226 HIS A N 1
ATOM 1842 C CA . HIS A 1 226 ? -0.464 -4.237 -16.443 1.00 97.62 226 HIS A CA 1
ATOM 1843 C C . HIS A 1 226 ? -0.512 -3.914 -14.945 1.00 97.62 226 HIS A C 1
ATOM 1845 O O . HIS A 1 226 ? -1.296 -4.533 -14.230 1.00 97.62 226 HIS A O 1
ATOM 1851 N N . THR A 1 227 ? 0.211 -2.896 -14.460 1.00 97.94 227 THR A N 1
ATOM 1852 C CA . THR A 1 227 ? 0.143 -2.494 -13.039 1.00 97.94 227 THR A CA 1
ATOM 1853 C C . THR A 1 227 ? -1.255 -2.027 -12.614 1.00 97.94 227 THR A C 1
ATOM 1855 O O . THR A 1 227 ? -1.705 -2.361 -11.518 1.00 97.94 227 THR A O 1
ATOM 1858 N N . TYR A 1 228 ? -1.988 -1.329 -13.489 1.00 95.75 228 TYR A N 1
ATOM 1859 C CA . TYR A 1 228 ? -3.377 -0.910 -13.237 1.00 95.75 228 TYR A CA 1
ATOM 1860 C C . TYR A 1 228 ? -4.372 -2.070 -13.330 1.00 95.75 228 TYR A C 1
ATOM 1862 O O . TYR A 1 228 ? -5.448 -2.021 -12.735 1.00 95.75 228 TYR A O 1
ATOM 1870 N N . LEU A 1 229 ? -4.023 -3.119 -14.076 1.00 95.62 229 LEU A N 1
ATOM 1871 C CA . LEU A 1 229 ? -4.870 -4.283 -14.326 1.00 95.62 229 LEU A CA 1
ATOM 1872 C C . LEU A 1 229 ? -4.421 -5.528 -13.557 1.00 95.62 229 LEU A C 1
ATOM 1874 O O . LEU A 1 229 ? -4.955 -6.608 -13.797 1.00 95.62 229 LEU A O 1
ATOM 1878 N N . ILE A 1 230 ? -3.495 -5.389 -12.607 1.00 95.19 230 ILE A N 1
ATOM 1879 C CA . ILE A 1 230 ? -2.807 -6.499 -11.936 1.00 95.19 230 ILE A CA 1
ATOM 1880 C C . ILE A 1 230 ? -3.757 -7.514 -11.285 1.00 95.19 230 ILE A C 1
ATOM 1882 O O . ILE A 1 230 ? -3.449 -8.702 -11.185 1.00 95.19 230 ILE A O 1
ATOM 1886 N N . GLU A 1 231 ? -4.948 -7.080 -10.865 1.00 92.50 231 GLU A N 1
ATOM 1887 C CA . GLU A 1 231 ? -5.993 -7.945 -10.300 1.00 92.50 231 GLU A CA 1
ATOM 1888 C C . GLU A 1 231 ? -6.538 -8.979 -11.300 1.00 92.50 231 GLU A C 1
ATOM 1890 O O . GLU A 1 231 ? -7.040 -10.016 -10.877 1.00 92.50 231 GLU A O 1
ATOM 1895 N N . LYS A 1 232 ? -6.370 -8.749 -12.609 1.00 95.69 232 LYS A N 1
ATOM 1896 C CA . LYS A 1 232 ? -6.765 -9.665 -13.692 1.00 95.69 232 LYS A CA 1
ATOM 1897 C C . LYS A 1 232 ? -5.702 -10.713 -14.036 1.00 95.69 232 LYS A C 1
ATOM 1899 O O . LYS A 1 232 ? -5.984 -11.620 -14.814 1.00 95.69 232 LYS A O 1
ATOM 1904 N N . PHE A 1 233 ? -4.495 -10.603 -13.481 1.00 96.12 233 PHE A N 1
ATOM 1905 C CA . PHE A 1 233 ? -3.370 -11.476 -13.814 1.00 96.12 233 PHE A CA 1
ATOM 1906 C C . PHE A 1 233 ? -2.991 -12.378 -12.644 1.00 96.12 233 PHE A C 1
ATOM 1908 O O . PHE A 1 233 ? -3.007 -11.960 -11.487 1.00 96.12 233 PHE A O 1
ATOM 1915 N N . ASN A 1 234 ? -2.598 -13.615 -12.955 1.00 96.19 234 ASN A N 1
ATOM 1916 C CA . ASN A 1 234 ? -2.054 -14.568 -11.980 1.00 96.19 234 ASN A CA 1
ATOM 1917 C C . ASN A 1 234 ? -0.525 -14.537 -11.904 1.00 96.19 234 ASN A C 1
ATOM 1919 O O . ASN A 1 234 ? 0.047 -15.066 -10.949 1.00 96.19 234 ASN A O 1
ATOM 1923 N N . THR A 1 235 ? 0.119 -13.934 -12.902 1.00 96.31 235 THR A N 1
ATOM 1924 C CA . THR A 1 235 ? 1.568 -13.788 -12.992 1.00 96.31 235 THR A CA 1
ATOM 1925 C C . THR A 1 235 ? 1.949 -12.373 -13.409 1.00 96.31 235 THR A C 1
ATOM 1927 O O . THR A 1 235 ? 1.184 -11.703 -14.099 1.00 96.31 235 THR A O 1
ATOM 1930 N N . THR A 1 236 ? 3.132 -11.920 -13.014 1.00 97.56 236 THR A N 1
ATOM 1931 C CA . THR A 1 236 ? 3.710 -10.639 -13.424 1.00 97.56 236 THR A CA 1
ATOM 1932 C C . THR A 1 236 ? 5.192 -10.827 -13.731 1.00 97.56 236 THR A C 1
ATOM 1934 O O . THR A 1 236 ? 5.882 -11.435 -12.913 1.00 97.56 236 THR A O 1
ATOM 1937 N N . PRO A 1 237 ? 5.702 -10.334 -14.872 1.00 96.56 237 PRO A N 1
ATOM 1938 C CA . PRO A 1 237 ? 7.136 -10.332 -15.113 1.00 96.56 237 PRO A CA 1
ATOM 1939 C C . PRO A 1 237 ? 7.825 -9.344 -14.166 1.00 96.56 237 PRO A C 1
ATOM 1941 O O . PRO A 1 237 ? 7.247 -8.317 -13.788 1.00 96.56 237 PRO A O 1
ATOM 1944 N N . ILE A 1 238 ? 9.062 -9.661 -13.799 1.00 96.62 238 ILE A N 1
ATOM 1945 C CA . ILE A 1 238 ? 9.975 -8.735 -13.131 1.00 96.62 238 ILE A CA 1
ATOM 1946 C C . ILE A 1 238 ? 10.712 -7.964 -14.229 1.00 96.62 238 ILE A C 1
ATOM 1948 O O . ILE A 1 238 ? 11.332 -8.577 -15.093 1.00 96.62 238 ILE A O 1
ATOM 1952 N N . LEU A 1 239 ? 10.662 -6.635 -14.229 1.00 97.69 239 LEU A N 1
ATOM 1953 C CA . LEU A 1 239 ? 11.510 -5.856 -15.135 1.00 97.69 239 LEU A CA 1
ATOM 1954 C C . LEU A 1 239 ? 12.886 -5.700 -14.493 1.00 97.69 239 LEU A C 1
ATOM 1956 O O . LEU A 1 239 ? 12.986 -5.210 -13.368 1.00 97.69 239 LEU A O 1
ATOM 1960 N N . TYR A 1 240 ? 13.935 -6.133 -15.184 1.00 96.12 240 TYR A N 1
ATOM 1961 C CA . TYR A 1 240 ? 15.294 -6.138 -14.656 1.0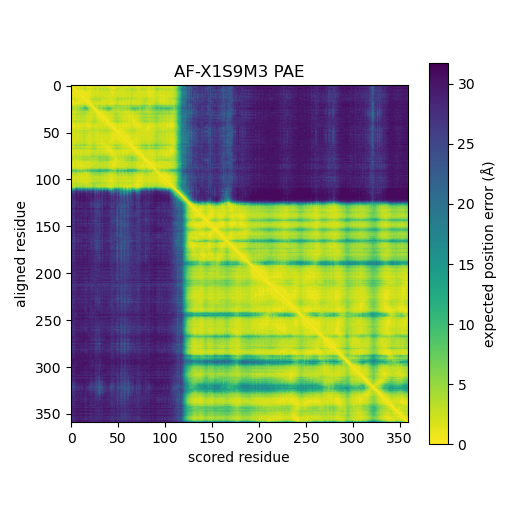0 96.12 240 TYR A CA 1
ATOM 1962 C C . TYR A 1 240 ? 16.181 -5.235 -15.511 1.00 96.12 240 TYR A C 1
ATOM 1964 O O . TYR A 1 240 ? 16.577 -5.608 -16.610 1.00 96.12 240 TYR A O 1
ATOM 1972 N N . PHE A 1 241 ? 16.487 -4.044 -15.008 1.00 96.12 241 PHE A N 1
ATOM 1973 C CA . PHE A 1 241 ? 17.381 -3.088 -15.651 1.00 96.12 241 PHE A CA 1
ATOM 1974 C C . PHE A 1 241 ? 18.802 -3.301 -15.130 1.00 96.12 241 PHE A C 1
ATOM 1976 O O . PHE A 1 241 ? 19.112 -2.966 -13.982 1.00 96.12 241 PHE A O 1
ATOM 1983 N N . TYR A 1 242 ? 19.652 -3.860 -15.988 1.00 93.50 242 TYR A N 1
ATOM 1984 C CA . TYR A 1 242 ? 21.041 -4.220 -15.711 1.00 93.50 242 TYR A CA 1
ATOM 1985 C C . TYR A 1 242 ? 22.004 -3.377 -16.550 1.00 93.50 242 TYR A C 1
ATOM 1987 O O . TYR A 1 242 ? 21.703 -3.066 -17.693 1.00 93.50 242 TYR A O 1
ATOM 1995 N N . GLY A 1 243 ? 23.163 -3.005 -16.007 1.00 90.38 243 GLY A N 1
ATOM 1996 C CA . GLY A 1 243 ? 24.152 -2.187 -16.717 1.00 90.38 243 GLY A CA 1
ATOM 1997 C C . GLY A 1 243 ? 25.153 -1.511 -15.782 1.00 90.38 243 GLY A C 1
ATOM 1998 O 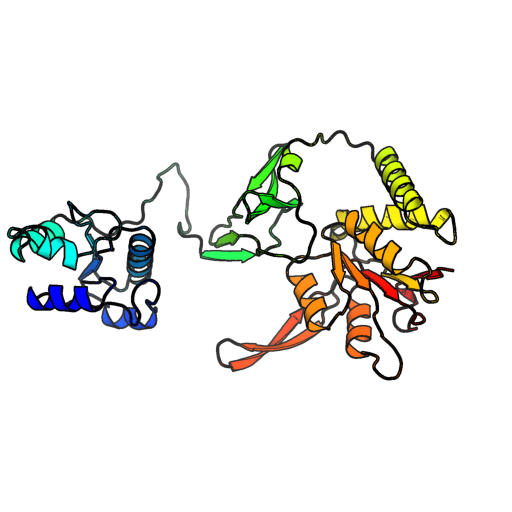O . GLY A 1 243 ? 24.925 -1.431 -14.572 1.00 90.38 243 GLY A O 1
ATOM 1999 N N . VAL A 1 244 ? 26.256 -0.999 -16.335 1.00 86.81 244 VAL A N 1
ATOM 2000 C CA . VAL A 1 244 ? 27.303 -0.290 -15.569 1.00 86.81 244 VAL A CA 1
ATOM 2001 C C . VAL A 1 244 ? 26.776 1.011 -14.955 1.00 86.81 244 VAL A C 1
ATOM 2003 O O . VAL A 1 244 ? 25.657 1.429 -15.234 1.00 86.81 244 VAL A O 1
ATOM 2006 N N . LYS A 1 245 ? 27.516 1.653 -14.046 1.00 86.00 245 LYS A N 1
ATOM 2007 C CA . LYS A 1 245 ? 27.056 2.915 -13.433 1.00 86.00 245 LYS A CA 1
ATOM 2008 C C . LYS A 1 245 ? 26.722 3.963 -14.507 1.00 86.00 245 LYS A C 1
ATOM 2010 O O . LYS A 1 245 ? 27.322 3.960 -15.569 1.00 86.00 245 LYS A O 1
ATOM 2015 N N . GLU A 1 246 ? 25.745 4.819 -14.203 1.00 83.75 246 GLU A N 1
ATOM 2016 C CA . GLU A 1 246 ? 25.351 5.972 -15.037 1.00 83.75 246 GLU A CA 1
ATOM 2017 C C . GLU A 1 246 ? 24.651 5.654 -16.377 1.00 83.75 246 GLU A C 1
ATOM 2019 O O . GLU A 1 246 ? 24.356 6.564 -17.136 1.00 83.75 246 GLU A O 1
ATOM 2024 N N . THR A 1 247 ? 24.221 4.409 -16.612 1.00 88.25 247 THR A N 1
ATOM 2025 C CA . THR A 1 247 ? 23.474 4.012 -17.831 1.00 88.25 247 THR A CA 1
ATOM 2026 C C . THR A 1 247 ? 21.945 4.178 -17.749 1.00 88.25 247 THR A C 1
ATOM 2028 O O . THR A 1 247 ? 21.182 3.383 -18.279 1.00 88.25 247 THR A O 1
ATOM 2031 N N . GLY A 1 248 ? 21.425 5.135 -16.975 1.00 89.00 248 GLY A N 1
ATOM 2032 C CA . GLY A 1 248 ? 19.972 5.410 -16.948 1.00 89.00 248 GLY A CA 1
ATOM 2033 C C . GLY A 1 248 ? 19.059 4.381 -16.244 1.00 89.00 248 GLY A C 1
ATOM 2034 O O . GLY A 1 248 ? 17.849 4.570 -16.209 1.00 89.00 248 GLY A O 1
ATOM 2035 N N . LYS A 1 249 ? 19.582 3.328 -15.600 1.00 93.44 249 LYS A N 1
ATOM 2036 C CA . LYS A 1 249 ? 18.769 2.343 -14.835 1.00 93.44 249 LYS A CA 1
ATOM 2037 C C . LYS A 1 249 ? 17.885 2.970 -13.756 1.00 93.44 249 LYS A C 1
ATOM 2039 O O . LYS A 1 249 ? 16.678 2.749 -13.723 1.00 93.44 249 LYS A O 1
ATOM 2044 N N . SER A 1 250 ? 18.480 3.765 -12.869 1.00 93.19 250 SER A N 1
ATOM 2045 C CA . SER A 1 250 ? 17.750 4.460 -11.802 1.00 93.19 250 SER A CA 1
ATOM 2046 C C . SER A 1 250 ? 16.728 5.435 -12.389 1.00 93.19 250 SER A C 1
ATOM 2048 O O . SER A 1 250 ? 15.614 5.550 -11.880 1.00 93.19 250 SER A O 1
ATOM 2050 N N . ARG A 1 251 ? 17.060 6.047 -13.538 1.00 95.25 251 ARG A N 1
ATOM 2051 C CA . ARG A 1 251 ? 16.137 6.885 -14.307 1.00 95.25 251 ARG A CA 1
ATOM 2052 C C . ARG A 1 251 ? 14.949 6.083 -14.842 1.00 95.25 251 ARG A C 1
ATOM 2054 O O . ARG A 1 251 ? 13.824 6.571 -14.781 1.00 95.25 251 ARG A O 1
ATOM 2061 N N . ALA A 1 252 ? 15.159 4.847 -15.297 1.00 96.19 252 ALA A N 1
ATOM 2062 C CA . ALA A 1 252 ? 14.069 3.968 -15.719 1.00 96.19 252 ALA A CA 1
ATOM 2063 C C . ALA A 1 252 ? 13.111 3.673 -14.560 1.00 96.19 252 ALA A C 1
ATOM 2065 O O . ALA A 1 252 ? 11.895 3.802 -14.704 1.00 96.19 252 ALA A O 1
ATOM 2066 N N . GLY A 1 253 ? 13.665 3.393 -13.376 1.00 96.19 253 GLY A N 1
ATOM 2067 C CA . GLY A 1 253 ? 12.891 3.268 -12.144 1.00 96.19 253 GLY A CA 1
ATOM 2068 C C . GLY A 1 253 ? 12.092 4.534 -11.804 1.00 96.19 253 GLY A C 1
ATOM 2069 O O . GLY A 1 253 ? 10.925 4.439 -11.438 1.00 96.19 253 GLY A O 1
ATOM 2070 N N . GLU A 1 254 ? 12.674 5.725 -11.964 1.00 95.56 254 GLU A N 1
ATOM 2071 C CA . GLU A 1 254 ? 11.987 7.010 -11.746 1.00 95.56 254 GLU A CA 1
ATOM 2072 C C . GLU A 1 254 ? 10.797 7.204 -12.675 1.00 95.56 254 GLU A C 1
ATOM 2074 O O . GLU A 1 254 ? 9.684 7.456 -12.214 1.00 95.56 254 GLU A O 1
ATOM 2079 N N . VAL A 1 255 ? 11.018 7.048 -13.978 1.00 97.19 255 VAL A N 1
ATOM 2080 C CA . VAL A 1 255 ? 9.984 7.232 -15.000 1.00 97.19 255 VAL A CA 1
ATOM 2081 C C . VAL A 1 255 ? 8.831 6.258 -14.774 1.00 97.19 255 VAL A C 1
ATOM 2083 O O . VAL A 1 255 ? 7.670 6.667 -14.752 1.00 97.19 255 VAL A O 1
ATOM 2086 N N . LEU A 1 256 ? 9.134 4.983 -14.514 1.00 97.62 256 LEU A N 1
ATOM 2087 C CA . LEU A 1 256 ? 8.109 3.993 -14.194 1.00 97.62 256 LEU A CA 1
ATOM 2088 C C . LEU A 1 256 ? 7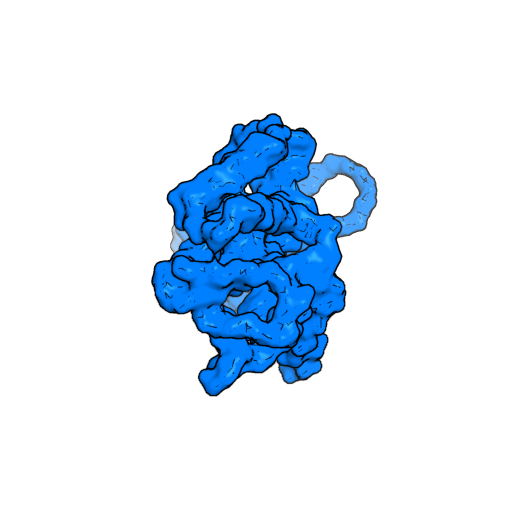.401 4.301 -12.871 1.00 97.62 256 LEU A C 1
ATOM 2090 O O . LEU A 1 256 ? 6.203 4.047 -12.760 1.00 97.62 256 LEU A O 1
ATOM 2094 N N . SER A 1 257 ? 8.085 4.890 -11.885 1.00 95.88 257 SER A N 1
ATOM 2095 C CA . SER A 1 257 ? 7.460 5.267 -10.611 1.00 95.88 257 SER A CA 1
ATOM 2096 C C . SER A 1 257 ? 6.431 6.388 -10.750 1.00 95.88 257 SER A C 1
ATOM 2098 O O . SER A 1 257 ? 5.461 6.438 -9.994 1.00 95.88 257 SER A O 1
ATOM 2100 N N . GLU A 1 258 ? 6.591 7.249 -11.754 1.00 95.44 258 GLU A N 1
ATOM 2101 C CA . GLU A 1 258 ? 5.635 8.316 -12.036 1.00 95.44 258 GLU A CA 1
ATOM 2102 C C . GLU A 1 258 ? 4.360 7.815 -12.721 1.00 95.44 258 GLU A C 1
ATOM 2104 O O . GLU A 1 258 ? 3.298 8.431 -12.554 1.00 95.44 258 GLU A O 1
ATOM 2109 N N . LEU A 1 259 ? 4.472 6.706 -13.460 1.00 96.69 259 LEU A N 1
ATOM 2110 C CA . LEU A 1 259 ? 3.424 6.145 -14.311 1.00 96.69 259 LEU A CA 1
ATOM 2111 C C . LEU A 1 259 ? 2.691 4.954 -13.687 1.00 96.69 259 LEU A C 1
ATOM 2113 O O . LEU A 1 259 ? 1.505 4.780 -13.940 1.00 96.69 259 LEU A O 1
ATOM 2117 N N . ALA A 1 260 ? 3.373 4.111 -12.912 1.00 97.19 260 ALA A N 1
ATOM 2118 C CA . ALA A 1 260 ? 2.825 2.844 -12.443 1.00 97.19 260 ALA A CA 1
ATOM 2119 C C . ALA A 1 260 ? 1.788 3.002 -11.325 1.00 97.19 260 ALA A C 1
ATOM 2121 O O . ALA A 1 260 ? 1.859 3.883 -10.460 1.00 97.19 260 ALA A O 1
ATOM 2122 N N . PHE A 1 261 ? 0.835 2.071 -11.290 1.00 96.44 261 PHE A N 1
ATOM 2123 C CA . PHE A 1 261 ? -0.203 2.049 -10.271 1.00 96.44 261 PHE A CA 1
ATOM 2124 C C . PHE A 1 261 ? 0.387 1.809 -8.876 1.00 96.44 261 PHE A C 1
ATOM 2126 O O . PHE A 1 261 ? 1.055 0.799 -8.634 1.00 96.44 261 PHE A O 1
ATOM 2133 N N . ARG A 1 262 ? 0.108 2.736 -7.946 1.00 94.94 262 ARG A N 1
ATOM 2134 C CA . ARG A 1 262 ? 0.593 2.707 -6.551 1.00 94.94 262 ARG A CA 1
ATOM 2135 C C . ARG A 1 262 ? 2.093 2.421 -6.459 1.00 94.94 262 ARG A C 1
ATOM 2137 O O . ARG A 1 262 ? 2.520 1.614 -5.633 1.00 94.94 262 ARG A O 1
ATOM 2144 N N . ALA A 1 263 ? 2.877 3.052 -7.328 1.00 95.94 263 ALA A N 1
ATOM 2145 C CA . ALA A 1 263 ? 4.315 2.865 -7.344 1.00 95.94 263 ALA A CA 1
ATOM 2146 C C . ALA A 1 263 ? 4.940 3.207 -5.984 1.00 95.94 263 ALA A C 1
ATOM 2148 O O . ALA A 1 263 ? 4.648 4.255 -5.401 1.00 95.94 263 ALA A O 1
ATOM 2149 N N . GLN A 1 264 ? 5.810 2.322 -5.504 1.00 95.25 264 GLN A N 1
ATOM 2150 C CA . GLN A 1 264 ? 6.670 2.542 -4.348 1.00 95.25 264 GLN A CA 1
ATOM 2151 C C . GLN A 1 264 ? 8.118 2.335 -4.791 1.00 95.25 264 GLN A C 1
ATOM 2153 O O . GLN A 1 264 ? 8.536 1.202 -5.039 1.00 95.25 264 GLN A O 1
ATOM 2158 N N . ARG A 1 265 ? 8.884 3.428 -4.861 1.00 93.94 265 ARG A N 1
ATOM 2159 C CA . ARG A 1 265 ? 10.324 3.382 -5.131 1.00 93.94 265 ARG A CA 1
ATOM 2160 C C . ARG A 1 265 ? 11.107 3.253 -3.824 1.00 93.94 265 ARG A C 1
ATOM 2162 O O . ARG A 1 265 ? 10.830 3.968 -2.862 1.00 93.94 265 ARG A O 1
ATOM 2169 N N . LEU A 1 266 ? 12.069 2.339 -3.787 1.00 91.31 266 LEU A N 1
ATOM 2170 C CA . LEU A 1 266 ? 12.910 2.040 -2.630 1.00 91.31 266 LEU A CA 1
ATOM 2171 C C . LEU A 1 266 ? 14.373 1.956 -3.065 1.00 91.31 266 LEU A C 1
ATOM 2173 O O . LEU A 1 266 ? 14.677 1.287 -4.041 1.00 91.31 266 LEU A O 1
ATOM 2177 N N . THR A 1 267 ? 15.271 2.590 -2.315 1.00 84.50 267 THR A N 1
ATOM 2178 C CA . THR A 1 267 ? 16.733 2.483 -2.505 1.00 84.50 267 THR A CA 1
ATOM 2179 C C . THR A 1 267 ? 17.355 1.359 -1.683 1.00 84.50 267 THR A C 1
ATOM 2181 O O . THR A 1 267 ? 18.482 0.944 -1.906 1.00 84.50 267 THR A O 1
ATOM 2184 N N . SER A 1 268 ? 16.631 0.869 -0.680 1.00 79.50 268 SER A N 1
ATOM 2185 C CA . SER A 1 268 ? 17.012 -0.308 0.086 1.00 79.50 268 SER A CA 1
ATOM 2186 C C . SER A 1 268 ? 15.761 -1.094 0.425 1.00 79.50 268 SER A C 1
ATOM 2188 O O . SER A 1 268 ? 14.709 -0.531 0.748 1.00 79.50 268 SER A O 1
ATOM 2190 N N . LEU A 1 269 ? 15.866 -2.415 0.334 1.00 84.50 269 LEU A N 1
ATOM 2191 C CA . LEU A 1 269 ? 14.761 -3.308 0.614 1.00 84.50 269 LEU A CA 1
ATOM 2192 C C . LEU A 1 269 ? 15.184 -4.359 1.633 1.00 84.50 269 LEU A C 1
ATOM 2194 O O . LEU A 1 269 ? 16.181 -5.052 1.459 1.00 84.50 269 LEU A O 1
ATOM 2198 N N . THR A 1 270 ? 14.384 -4.495 2.687 1.00 86.81 270 THR A N 1
ATOM 2199 C CA . THR A 1 270 ? 14.449 -5.647 3.589 1.00 86.81 270 THR A CA 1
ATOM 2200 C C . THR A 1 270 ? 13.312 -6.605 3.262 1.00 86.81 270 THR A C 1
ATOM 2202 O O . THR A 1 270 ? 12.279 -6.190 2.728 1.00 86.81 270 THR A O 1
ATOM 2205 N N . GLU A 1 271 ? 13.453 -7.874 3.643 1.00 85.75 271 GLU A N 1
ATOM 2206 C CA . GLU A 1 271 ? 12.369 -8.849 3.500 1.00 85.75 271 GLU A CA 1
ATOM 2207 C C . GLU A 1 271 ? 11.075 -8.369 4.167 1.00 85.75 271 GLU A C 1
ATOM 2209 O O . GLU A 1 271 ? 10.001 -8.429 3.572 1.00 85.75 271 GLU A O 1
ATOM 2214 N N . ALA A 1 272 ? 11.197 -7.823 5.382 1.00 86.38 272 ALA A N 1
ATOM 2215 C CA . ALA A 1 272 ? 10.082 -7.293 6.153 1.00 86.38 272 ALA A CA 1
ATOM 2216 C C . ALA A 1 272 ? 9.384 -6.119 5.466 1.00 86.38 272 ALA A C 1
ATOM 2218 O O . ALA A 1 272 ? 8.159 -6.023 5.513 1.00 86.38 272 ALA A O 1
ATOM 2219 N N . THR A 1 273 ? 10.147 -5.237 4.822 1.00 87.75 273 THR A N 1
ATOM 2220 C CA . THR A 1 273 ? 9.583 -4.131 4.046 1.00 87.75 273 THR A CA 1
ATOM 2221 C C . THR A 1 273 ? 8.792 -4.656 2.850 1.00 87.75 273 THR A C 1
ATOM 2223 O O . THR A 1 273 ? 7.674 -4.194 2.641 1.00 87.75 273 THR A O 1
ATOM 2226 N N . LEU A 1 274 ? 9.315 -5.646 2.110 1.00 90.19 274 LEU A N 1
ATOM 2227 C CA . LEU A 1 274 ? 8.649 -6.191 0.920 1.00 90.19 274 LEU A CA 1
ATOM 2228 C C . LEU A 1 274 ? 7.272 -6.752 1.277 1.00 90.19 274 LEU A C 1
ATOM 2230 O O . LEU A 1 274 ? 6.262 -6.243 0.792 1.00 90.19 274 LEU A O 1
ATOM 2234 N N . PHE A 1 275 ? 7.207 -7.771 2.138 1.00 89.06 275 PHE A N 1
ATOM 2235 C CA . PHE A 1 275 ? 5.939 -8.472 2.356 1.00 89.06 275 PHE A CA 1
ATOM 2236 C C . PHE A 1 275 ? 4.904 -7.597 3.084 1.00 89.06 275 PHE A C 1
ATOM 2238 O O . PHE A 1 275 ? 3.716 -7.671 2.777 1.00 89.06 275 PHE A O 1
ATOM 2245 N N . ARG A 1 276 ? 5.335 -6.698 3.987 1.00 89.50 276 ARG A N 1
ATOM 2246 C CA . ARG A 1 276 ? 4.420 -5.770 4.679 1.00 89.50 276 ARG A CA 1
ATOM 2247 C C . ARG A 1 276 ? 3.860 -4.712 3.740 1.00 89.50 276 ARG A C 1
ATOM 2249 O O . ARG A 1 276 ? 2.679 -4.392 3.840 1.00 89.50 276 ARG A O 1
ATOM 2256 N N . SER A 1 277 ? 4.681 -4.158 2.846 1.00 91.00 277 SER A N 1
ATOM 2257 C CA . SER A 1 277 ? 4.203 -3.206 1.840 1.00 91.00 277 SER A CA 1
ATOM 2258 C C . SER A 1 277 ? 3.176 -3.850 0.915 1.00 91.00 277 SER A C 1
ATOM 2260 O O . SER A 1 277 ? 2.095 -3.290 0.706 1.00 91.00 277 SER A O 1
ATOM 2262 N N . VAL A 1 278 ? 3.492 -5.046 0.404 1.00 92.31 278 VAL A N 1
ATOM 2263 C CA . VAL A 1 278 ? 2.605 -5.788 -0.498 1.00 92.31 278 VAL A CA 1
ATOM 2264 C C . VAL A 1 278 ? 1.259 -6.070 0.153 1.00 92.31 278 VAL A C 1
ATOM 2266 O O . VAL A 1 278 ? 0.223 -5.731 -0.422 1.00 92.31 278 VAL A O 1
ATOM 2269 N N . GLU A 1 279 ? 1.257 -6.590 1.378 1.00 88.06 279 GLU A N 1
ATOM 2270 C CA . GLU A 1 279 ? 0.016 -6.875 2.093 1.00 88.06 279 GLU A CA 1
ATOM 2271 C C . GLU A 1 279 ? -0.779 -5.601 2.421 1.00 88.06 279 GLU A C 1
ATOM 2273 O O . GLU A 1 279 ? -2.006 -5.566 2.285 1.00 88.06 279 GLU A O 1
ATOM 2278 N N . LEU A 1 280 ? -0.094 -4.529 2.834 1.00 88.19 280 LEU A N 1
ATOM 2279 C CA . LEU A 1 280 ? -0.759 -3.327 3.319 1.00 88.19 280 LEU A CA 1
ATOM 2280 C C . LEU A 1 280 ? -1.430 -2.532 2.194 1.00 88.19 280 LEU A C 1
ATOM 2282 O O . LEU A 1 280 ? -2.529 -2.019 2.412 1.00 88.19 280 LEU A O 1
ATOM 2286 N N . PHE A 1 281 ? -0.791 -2.379 1.029 1.00 89.38 281 PHE A N 1
ATOM 2287 C CA . PHE A 1 281 ? -1.288 -1.483 -0.028 1.00 89.38 281 PHE A CA 1
ATOM 2288 C C . PHE A 1 281 ? -1.113 -1.970 -1.470 1.00 89.38 281 PHE A C 1
ATOM 2290 O O . PHE A 1 281 ? -1.506 -1.238 -2.383 1.00 89.38 281 PHE A O 1
ATOM 2297 N N . LYS A 1 282 ? -0.628 -3.201 -1.688 1.00 93.25 282 LYS A N 1
ATOM 2298 C CA . LYS A 1 282 ? -0.475 -3.816 -3.019 1.00 93.25 282 LYS A CA 1
ATOM 2299 C C . LYS A 1 282 ? 0.198 -2.870 -4.042 1.00 93.25 282 LYS A C 1
ATOM 2301 O O . LYS A 1 282 ? -0.443 -2.509 -5.033 1.00 93.25 282 LYS A O 1
ATOM 2306 N N . PRO A 1 283 ? 1.423 -2.385 -3.778 1.00 95.75 283 PRO A N 1
ATOM 2307 C CA . PRO A 1 283 ? 2.108 -1.470 -4.679 1.00 95.75 283 PRO A CA 1
ATOM 2308 C C . PRO A 1 283 ? 2.587 -2.158 -5.953 1.00 95.75 283 PRO A C 1
ATOM 2310 O O . PRO A 1 283 ? 2.577 -3.386 -6.048 1.00 95.75 283 PRO A O 1
ATOM 2313 N N . SER A 1 284 ? 3.078 -1.339 -6.879 1.00 97.25 284 SER A N 1
ATOM 2314 C CA . SER A 1 284 ? 4.105 -1.743 -7.842 1.00 97.25 284 SER A CA 1
ATOM 2315 C C . SER A 1 284 ? 5.461 -1.350 -7.257 1.00 97.25 284 SER A C 1
ATOM 2317 O O . SER A 1 284 ? 5.703 -0.168 -7.003 1.00 97.25 284 SER A O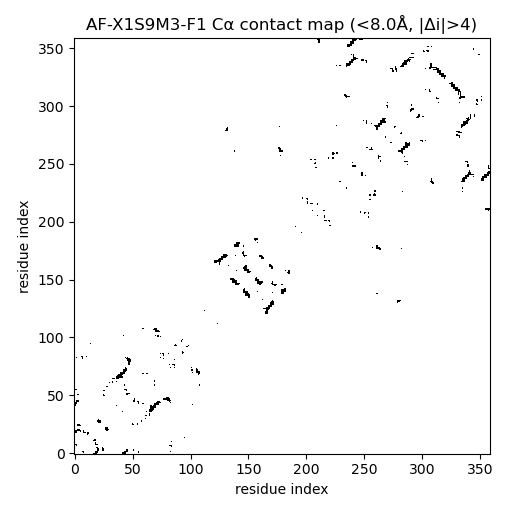 1
ATOM 2319 N N . LEU A 1 285 ? 6.314 -2.327 -6.962 1.00 96.12 285 LEU A N 1
ATOM 2320 C CA . LEU A 1 285 ? 7.603 -2.082 -6.321 1.00 96.12 285 LEU A CA 1
ATOM 2321 C C . LEU A 1 285 ? 8.665 -1.732 -7.357 1.00 96.12 285 LEU A C 1
ATOM 2323 O O . LEU A 1 285 ? 8.793 -2.395 -8.383 1.00 96.12 285 LEU A O 1
ATOM 2327 N N . ILE A 1 286 ? 9.457 -0.710 -7.055 1.00 96.31 286 ILE A N 1
ATOM 2328 C CA . ILE A 1 286 ? 10.603 -0.303 -7.861 1.00 96.31 286 ILE A CA 1
ATOM 2329 C C . ILE A 1 286 ? 11.792 -0.218 -6.921 1.00 96.31 286 ILE A C 1
ATOM 2331 O O . ILE A 1 286 ? 11.799 0.589 -5.993 1.00 96.31 286 ILE A O 1
ATOM 2335 N N . ILE A 1 287 ? 12.772 -1.085 -7.129 1.00 93.62 287 ILE A N 1
ATOM 2336 C CA . ILE A 1 287 ? 13.937 -1.188 -6.261 1.00 93.62 287 ILE A CA 1
ATOM 2337 C C . ILE A 1 287 ? 15.149 -0.676 -7.019 1.00 93.62 287 ILE A C 1
ATOM 2339 O O . ILE A 1 287 ? 15.476 -1.189 -8.086 1.00 93.62 287 ILE A O 1
ATOM 2343 N N . ASP A 1 288 ? 15.815 0.306 -6.435 1.00 89.94 288 ASP A N 1
ATOM 2344 C CA . ASP A 1 288 ? 17.113 0.799 -6.869 1.00 89.94 288 ASP A CA 1
ATOM 2345 C C . ASP A 1 288 ? 18.211 0.193 -5.989 1.00 89.94 288 ASP A C 1
ATOM 2347 O O . ASP A 1 288 ? 17.989 -0.047 -4.803 1.00 89.94 288 ASP A O 1
ATOM 2351 N N . GLU A 1 289 ? 19.383 -0.047 -6.571 1.00 78.31 289 GLU A N 1
ATOM 2352 C CA . GLU A 1 289 ? 20.615 -0.413 -5.854 1.00 78.31 289 GLU A CA 1
ATOM 2353 C C . GLU A 1 289 ? 20.517 -1.657 -4.945 1.00 78.31 289 GLU A C 1
ATOM 2355 O O . GLU A 1 289 ? 21.051 -1.703 -3.835 1.00 78.31 289 GLU A O 1
ATOM 2360 N N . ILE A 1 290 ? 19.867 -2.724 -5.420 1.00 81.12 290 ILE A N 1
ATOM 2361 C CA . ILE A 1 290 ? 19.817 -3.996 -4.686 1.00 81.12 290 ILE A CA 1
ATOM 2362 C C . ILE A 1 290 ? 20.991 -4.917 -5.029 1.00 81.12 290 ILE A C 1
ATOM 2364 O O . ILE A 1 290 ? 21.286 -5.175 -6.200 1.00 81.12 290 ILE A O 1
ATOM 2368 N N . LYS A 1 291 ? 21.603 -5.491 -3.986 1.00 80.50 291 LYS A N 1
ATOM 2369 C CA . LYS A 1 291 ? 22.606 -6.551 -4.103 1.00 80.50 291 LYS A CA 1
ATOM 2370 C C . LYS A 1 291 ? 22.029 -7.903 -3.685 1.00 80.50 291 LYS A C 1
ATOM 2372 O O . LYS A 1 291 ? 21.827 -8.170 -2.500 1.00 80.50 291 LYS A O 1
ATOM 2377 N N . LEU A 1 292 ? 21.752 -8.759 -4.668 1.00 78.56 292 LEU A N 1
ATOM 2378 C CA . LEU A 1 292 ? 21.161 -10.086 -4.441 1.00 78.56 292 LEU A CA 1
ATOM 2379 C C . LEU A 1 292 ? 22.201 -11.204 -4.311 1.00 78.56 292 LEU A C 1
ATOM 2381 O O . LEU A 1 292 ? 21.917 -12.216 -3.680 1.00 78.56 292 LEU A O 1
ATOM 2385 N N . LEU A 1 293 ? 23.395 -11.022 -4.878 1.00 71.62 293 LEU A N 1
ATOM 2386 C CA . LEU A 1 293 ? 24.427 -12.053 -4.979 1.00 71.62 293 LEU A CA 1
ATOM 2387 C C . LEU A 1 293 ? 25.745 -11.630 -4.315 1.00 71.62 293 LEU A C 1
ATOM 2389 O O . LEU A 1 293 ? 25.991 -10.456 -4.024 1.00 71.62 293 LEU A O 1
ATOM 2393 N N . GLY A 1 294 ? 26.617 -12.616 -4.096 1.00 68.56 294 GLY A N 1
ATOM 2394 C CA . GLY A 1 294 ? 27.994 -12.412 -3.652 1.00 68.56 294 GLY A CA 1
ATOM 2395 C C . GLY A 1 294 ? 28.141 -11.927 -2.206 1.00 68.56 294 GLY A C 1
ATOM 2396 O O . GLY A 1 294 ? 27.227 -11.995 -1.384 1.00 68.56 294 GLY A O 1
ATOM 2397 N N . LYS A 1 295 ? 29.341 -11.437 -1.869 1.00 65.88 295 LYS A N 1
ATOM 2398 C CA . LYS A 1 295 ? 29.663 -10.963 -0.515 1.00 65.88 295 LYS A CA 1
ATOM 2399 C C . LYS A 1 295 ? 28.810 -9.735 -0.168 1.00 65.88 295 LYS A C 1
ATOM 2401 O O . LYS A 1 295 ? 28.917 -8.698 -0.829 1.00 65.88 295 LYS A O 1
ATOM 2406 N N . GLY A 1 296 ? 27.976 -9.872 0.864 1.00 68.50 296 GLY A N 1
ATOM 2407 C CA . GLY A 1 296 ? 26.993 -8.862 1.276 1.00 68.50 296 GLY A CA 1
ATOM 2408 C C . GLY A 1 296 ? 25.651 -8.927 0.532 1.00 68.50 296 GLY A C 1
ATOM 2409 O O . GLY A 1 296 ? 24.816 -8.058 0.754 1.00 68.50 296 GLY A O 1
ATOM 2410 N N . GLY A 1 297 ? 25.441 -9.924 -0.336 1.00 70.88 297 GLY A N 1
ATOM 2411 C CA . GLY A 1 297 ? 24.149 -10.188 -0.968 1.00 70.88 297 GLY A CA 1
ATOM 2412 C C . GLY A 1 297 ? 23.148 -10.810 0.007 1.00 70.88 297 GLY A C 1
ATOM 2413 O O . GLY A 1 297 ? 23.525 -11.556 0.914 1.00 70.88 297 GLY A O 1
ATOM 2414 N N . ASN A 1 298 ? 21.864 -10.499 -0.169 1.00 76.44 298 ASN A N 1
ATOM 2415 C CA . ASN A 1 298 ? 20.801 -11.002 0.698 1.00 76.44 298 ASN A CA 1
ATOM 2416 C C . ASN A 1 298 ? 20.053 -12.176 0.042 1.00 76.44 298 ASN A C 1
ATOM 2418 O O . ASN A 1 298 ? 19.106 -11.979 -0.721 1.00 76.44 298 ASN A O 1
ATOM 2422 N N . GLN A 1 299 ? 20.468 -13.403 0.375 1.00 76.69 299 GLN A N 1
ATOM 2423 C CA . GLN A 1 299 ? 19.866 -14.630 -0.158 1.00 76.69 299 GLN A CA 1
ATOM 2424 C C . GLN A 1 299 ? 18.380 -14.768 0.211 1.00 76.69 299 GLN A C 1
ATOM 2426 O O . GLN A 1 299 ? 17.573 -15.141 -0.638 1.00 76.69 299 GLN A O 1
ATOM 2431 N N . GLY A 1 300 ? 17.999 -14.415 1.442 1.00 81.62 300 GLY A N 1
ATOM 2432 C CA . GLY A 1 300 ? 16.601 -14.479 1.874 1.00 81.62 300 GLY A CA 1
ATOM 2433 C C . GLY A 1 300 ? 15.707 -13.495 1.113 1.00 81.62 300 GLY A C 1
ATOM 2434 O O . GLY A 1 300 ? 14.565 -13.812 0.774 1.00 81.62 300 GLY A O 1
ATOM 2435 N N . LEU A 1 301 ? 16.252 -12.341 0.719 1.00 85.19 301 LEU A N 1
ATOM 2436 C CA . LEU A 1 301 ? 15.574 -11.405 -0.174 1.00 85.19 301 LEU A CA 1
ATOM 2437 C C . LEU A 1 301 ? 15.467 -11.931 -1.610 1.00 85.19 301 LEU A C 1
ATOM 2439 O O . LEU A 1 301 ? 14.420 -11.763 -2.232 1.00 85.19 301 LEU A O 1
ATOM 2443 N N . ALA A 1 302 ? 16.501 -12.598 -2.129 1.00 83.19 302 ALA A N 1
ATOM 2444 C CA . ALA A 1 302 ? 16.432 -13.249 -3.437 1.00 83.19 302 ALA A CA 1
ATOM 2445 C C . ALA A 1 302 ? 15.343 -14.335 -3.459 1.00 83.19 302 ALA A C 1
ATOM 2447 O O . ALA A 1 302 ? 14.549 -14.396 -4.397 1.00 83.19 302 ALA A O 1
ATOM 2448 N N . ASP A 1 303 ? 15.244 -15.144 -2.400 1.00 83.88 303 ASP A N 1
ATOM 2449 C CA . ASP A 1 303 ? 14.195 -16.155 -2.253 1.00 83.88 303 ASP A CA 1
ATOM 2450 C C . ASP A 1 303 ? 12.798 -15.535 -2.155 1.00 83.88 303 ASP A C 1
ATOM 2452 O O . ASP A 1 303 ? 11.851 -16.035 -2.765 1.00 83.88 303 ASP A O 1
ATOM 2456 N N . LEU A 1 304 ? 12.677 -14.404 -1.461 1.00 88.62 304 LEU A N 1
ATOM 2457 C CA . LEU A 1 304 ? 11.434 -13.648 -1.380 1.00 88.62 304 LEU A CA 1
ATOM 2458 C C . LEU A 1 304 ? 11.019 -13.068 -2.741 1.00 88.62 304 LEU A C 1
ATOM 2460 O O . LEU A 1 304 ? 9.856 -13.183 -3.123 1.00 88.62 304 LEU A O 1
ATOM 2464 N N . ILE A 1 305 ? 11.950 -12.505 -3.515 1.00 91.12 305 ILE A N 1
ATOM 2465 C CA . ILE A 1 305 ? 11.666 -11.953 -4.851 1.00 91.12 305 ILE A CA 1
ATOM 2466 C C . ILE A 1 305 ? 11.104 -13.027 -5.792 1.00 91.12 305 ILE A C 1
ATOM 2468 O O . ILE A 1 305 ? 10.190 -12.753 -6.563 1.00 91.12 305 ILE A O 1
ATOM 2472 N N . LYS A 1 306 ? 11.543 -14.285 -5.686 1.00 89.75 306 LYS A N 1
ATOM 2473 C CA . LYS A 1 306 ? 10.968 -15.383 -6.490 1.00 89.75 306 LYS A CA 1
ATOM 2474 C C . LYS A 1 306 ? 9.490 -15.633 -6.238 1.00 89.75 306 LYS A C 1
ATOM 2476 O O . LYS A 1 306 ? 8.866 -16.336 -7.027 1.00 89.75 306 LYS A O 1
ATOM 2481 N N . THR A 1 307 ? 8.950 -15.168 -5.117 1.00 91.31 307 THR A N 1
ATOM 2482 C CA . THR A 1 307 ? 7.542 -15.377 -4.770 1.00 91.31 307 THR A CA 1
ATOM 2483 C C . THR A 1 307 ? 6.635 -14.281 -5.330 1.00 91.31 307 THR A C 1
ATOM 2485 O O . THR A 1 307 ? 5.442 -14.514 -5.501 1.00 91.31 307 THR A O 1
ATOM 2488 N N . THR A 1 308 ? 7.195 -13.140 -5.751 1.00 94.62 308 THR A N 1
ATOM 2489 C CA . THR A 1 308 ? 6.413 -11.968 -6.181 1.00 94.62 308 THR A CA 1
ATOM 2490 C C . THR A 1 308 ? 5.744 -12.130 -7.543 1.00 94.62 308 THR A C 1
ATOM 2492 O O . THR A 1 308 ? 4.703 -11.526 -7.796 1.00 94.62 308 THR A O 1
ATOM 2495 N N . TYR A 1 309 ? 6.305 -12.965 -8.421 1.00 95.19 309 TYR A N 1
ATOM 2496 C CA . TYR A 1 309 ? 5.846 -13.088 -9.806 1.00 95.19 309 TYR A CA 1
ATOM 2497 C C . TYR A 1 309 ? 4.530 -13.861 -9.967 1.00 95.19 309 TYR A C 1
ATOM 2499 O O . TYR A 1 309 ? 3.942 -13.776 -11.040 1.00 95.19 309 TYR A O 1
ATOM 2507 N N . LYS A 1 310 ? 4.075 -14.654 -8.980 1.00 95.00 310 LYS A N 1
ATOM 2508 C CA . LYS A 1 310 ? 2.918 -15.560 -9.129 1.00 95.00 310 LYS A CA 1
ATOM 2509 C C . LYS A 1 310 ? 2.007 -15.564 -7.904 1.00 95.00 310 LYS A C 1
ATOM 2511 O O . LYS A 1 310 ? 2.464 -15.731 -6.777 1.00 95.00 310 LYS A O 1
ATOM 2516 N N . ARG A 1 311 ? 0.696 -15.449 -8.136 1.00 93.94 311 ARG A N 1
ATOM 2517 C CA . ARG A 1 311 ? -0.322 -15.483 -7.076 1.00 93.94 311 ARG A CA 1
ATOM 2518 C C . ARG A 1 311 ? -0.319 -16.803 -6.311 1.00 93.94 311 ARG A C 1
ATOM 2520 O O . ARG A 1 311 ? -0.092 -17.873 -6.873 1.00 93.94 311 ARG A O 1
ATOM 2527 N N . GLY A 1 312 ? -0.652 -16.712 -5.026 1.00 89.00 312 GLY A N 1
ATOM 2528 C CA . GLY A 1 312 ? -0.786 -17.863 -4.134 1.00 89.00 312 GLY A CA 1
ATOM 2529 C C . GLY A 1 312 ? 0.525 -18.305 -3.485 1.00 89.00 312 GLY A C 1
ATOM 2530 O O . GLY A 1 312 ? 0.477 -19.060 -2.516 1.00 89.00 312 GLY A O 1
ATOM 2531 N N . LEU A 1 313 ? 1.673 -17.803 -3.950 1.00 89.44 313 LEU A N 1
ATOM 2532 C CA . LEU A 1 313 ? 2.937 -17.964 -3.242 1.00 89.44 313 LEU A CA 1
ATOM 2533 C C . LEU A 1 313 ? 2.923 -17.077 -1.994 1.00 89.44 313 LEU A C 1
ATOM 2535 O O . LEU A 1 313 ? 2.665 -15.876 -2.066 1.00 89.44 313 LEU A O 1
ATOM 2539 N N . LYS A 1 314 ? 3.170 -17.689 -0.836 1.00 86.56 314 LYS A N 1
ATOM 2540 C CA . LYS A 1 314 ? 3.188 -17.006 0.457 1.00 86.56 314 LYS A CA 1
ATOM 2541 C C . LYS A 1 314 ? 4.488 -17.284 1.182 1.00 86.56 314 LYS A C 1
ATOM 2543 O O . LYS A 1 314 ? 5.065 -18.358 1.030 1.00 86.56 314 LYS A O 1
ATOM 2548 N N . VAL A 1 315 ? 4.891 -16.345 2.025 1.00 86.69 315 VAL A N 1
ATOM 2549 C CA . VAL A 1 315 ? 6.041 -16.514 2.914 1.00 86.69 315 VAL A CA 1
ATOM 2550 C C . VAL A 1 315 ? 5.594 -16.554 4.365 1.00 86.69 315 VAL A C 1
ATOM 2552 O O . VAL A 1 315 ? 4.775 -15.743 4.789 1.00 86.69 315 VAL A O 1
ATOM 2555 N N . SER A 1 316 ? 6.117 -17.513 5.127 1.00 85.12 316 SER A N 1
ATOM 2556 C CA . SER A 1 316 ? 5.843 -17.636 6.558 1.00 85.12 316 SER A CA 1
ATOM 2557 C C . SER A 1 316 ? 6.813 -16.791 7.377 1.00 85.12 316 SER A C 1
ATOM 2559 O O . SER A 1 316 ? 8.017 -16.780 7.104 1.00 85.12 316 SER A O 1
ATOM 2561 N N . ARG A 1 317 ? 6.324 -16.122 8.416 1.00 84.25 317 ARG A N 1
ATOM 2562 C CA . ARG A 1 317 ? 7.145 -15.467 9.441 1.00 84.25 317 ARG A CA 1
ATOM 2563 C C . ARG A 1 317 ? 6.603 -15.810 10.822 1.00 84.25 317 ARG A C 1
ATOM 2565 O O . ARG A 1 317 ? 5.400 -15.989 10.981 1.00 84.25 317 ARG A O 1
ATOM 2572 N N . ILE A 1 318 ? 7.500 -15.912 11.796 1.00 81.56 318 ILE A N 1
ATOM 2573 C CA . ILE A 1 318 ? 7.139 -16.088 13.202 1.00 81.56 318 ILE A CA 1
ATOM 2574 C C . ILE A 1 318 ? 7.065 -14.694 13.822 1.00 81.56 318 ILE A C 1
ATOM 2576 O O . ILE A 1 318 ? 8.036 -13.942 13.767 1.00 81.56 318 ILE A O 1
ATOM 2580 N N . ASN A 1 319 ? 5.906 -14.351 14.372 1.00 80.38 319 ASN A N 1
ATOM 2581 C CA . ASN A 1 319 ? 5.665 -13.128 15.129 1.00 80.38 319 ASN A CA 1
ATOM 2582 C C . ASN A 1 319 ? 5.105 -13.494 16.507 1.00 80.38 319 ASN A C 1
ATOM 2584 O O . ASN A 1 319 ? 4.499 -14.546 16.671 1.00 80.38 319 ASN A O 1
ATOM 2588 N N . LEU A 1 320 ? 5.265 -12.613 17.492 1.00 78.19 320 LEU A N 1
ATOM 2589 C CA . LEU A 1 320 ? 4.656 -12.801 18.809 1.00 78.19 320 LEU A CA 1
ATOM 2590 C C . LEU A 1 320 ? 3.192 -12.349 18.786 1.00 78.19 320 LEU A C 1
ATOM 2592 O O . LEU A 1 320 ? 2.878 -11.245 18.331 1.00 78.19 320 LEU A O 1
ATOM 2596 N N . ASN A 1 321 ? 2.295 -13.179 19.313 1.00 76.06 321 ASN A N 1
ATOM 2597 C CA . ASN A 1 321 ? 0.891 -12.823 19.482 1.00 76.06 321 ASN A CA 1
ATOM 2598 C C . ASN A 1 321 ? 0.700 -11.842 20.665 1.00 76.06 321 ASN A C 1
ATOM 2600 O O . ASN A 1 321 ? 1.628 -11.491 21.395 1.00 76.06 321 ASN A O 1
ATOM 2604 N N . LYS A 1 322 ? -0.544 -11.406 20.908 1.00 73.25 322 LYS A N 1
ATOM 2605 C CA . LYS A 1 322 ? -0.898 -10.501 22.029 1.00 73.25 322 LYS A CA 1
ATOM 2606 C C . LYS A 1 322 ? -0.606 -11.057 23.437 1.00 73.25 322 LYS A C 1
ATOM 2608 O O . LYS A 1 322 ? -0.734 -10.310 24.404 1.00 73.25 322 LYS A O 1
ATOM 2613 N N . TYR A 1 323 ? -0.281 -12.340 23.547 1.00 77.12 323 TYR A N 1
ATOM 2614 C CA . TYR A 1 323 ? 0.080 -13.044 24.776 1.00 77.12 323 TYR A CA 1
ATOM 2615 C C . TYR A 1 323 ? 1.585 -13.347 24.857 1.00 77.12 323 TYR A C 1
ATOM 2617 O O . TYR A 1 323 ? 2.029 -13.892 25.861 1.00 77.12 323 TYR A O 1
ATOM 2625 N N . GLY A 1 324 ? 2.370 -12.950 23.847 1.00 78.88 324 GLY A N 1
ATOM 2626 C CA . GLY A 1 324 ? 3.809 -13.200 23.790 1.00 78.88 324 GLY A CA 1
ATOM 2627 C C . GLY A 1 324 ? 4.180 -14.614 23.340 1.00 78.88 324 GLY A C 1
ATOM 2628 O O . GLY A 1 324 ? 5.299 -15.038 23.598 1.00 78.88 324 GLY A O 1
ATOM 2629 N N . GLU A 1 325 ? 3.269 -15.340 22.691 1.00 77.69 325 GLU A N 1
ATOM 2630 C CA . GLU A 1 325 ? 3.537 -16.677 22.149 1.00 77.69 325 GLU A CA 1
ATOM 2631 C C . GLU A 1 325 ? 3.842 -16.602 20.652 1.00 77.69 325 GLU A C 1
ATOM 2633 O O . GLU A 1 325 ? 3.292 -15.751 19.942 1.00 77.69 325 GLU A O 1
ATOM 2638 N N . ASP A 1 326 ? 4.670 -17.525 20.166 1.00 85.44 326 ASP A N 1
ATOM 2639 C CA . ASP A 1 326 ? 4.991 -17.643 18.748 1.00 85.44 326 ASP A CA 1
ATOM 2640 C C . ASP A 1 326 ? 3.739 -17.935 17.912 1.00 85.44 326 ASP A C 1
ATOM 2642 O O . ASP A 1 326 ? 2.981 -18.876 18.155 1.00 85.44 326 ASP A O 1
ATOM 2646 N N . GLN A 1 327 ? 3.544 -17.129 16.875 1.00 85.56 327 GLN A N 1
ATOM 2647 C CA . GLN A 1 327 ? 2.480 -17.259 15.897 1.00 85.56 327 GLN A CA 1
ATOM 2648 C C . GLN A 1 327 ? 3.074 -17.224 14.491 1.00 85.56 327 GLN A C 1
ATOM 2650 O O . GLN A 1 327 ? 3.750 -16.272 14.097 1.00 85.56 327 GLN A O 1
ATOM 2655 N N . ILE A 1 328 ? 2.789 -18.268 13.713 1.00 86.31 328 ILE A N 1
ATOM 2656 C CA . ILE A 1 328 ? 3.164 -18.328 12.301 1.00 86.31 328 ILE A CA 1
ATOM 2657 C C . ILE A 1 328 ? 2.134 -17.539 11.492 1.00 86.31 328 ILE A C 1
ATOM 2659 O O . ILE A 1 328 ? 0.943 -17.855 11.497 1.00 86.31 328 ILE A O 1
ATOM 2663 N N . GLU A 1 329 ? 2.603 -16.534 10.765 1.00 87.69 329 GLU A N 1
ATOM 2664 C CA . GLU A 1 329 ? 1.806 -15.731 9.842 1.00 87.69 329 GLU A CA 1
ATOM 2665 C C . GLU A 1 329 ? 2.298 -15.920 8.409 1.00 87.69 329 GLU A C 1
ATOM 2667 O O . GLU A 1 329 ? 3.500 -16.011 8.159 1.00 87.69 329 GLU A O 1
ATOM 2672 N N . TYR A 1 330 ? 1.363 -15.965 7.460 1.00 89.12 330 TYR A N 1
ATOM 2673 C CA . TYR A 1 330 ? 1.657 -16.125 6.039 1.00 89.12 330 TYR A CA 1
ATOM 2674 C C . TYR A 1 330 ? 1.323 -14.849 5.280 1.00 89.12 330 TYR A C 1
ATOM 2676 O O . TYR A 1 330 ? 0.166 -14.430 5.255 1.00 89.12 330 TYR A O 1
ATOM 2684 N N . TYR A 1 331 ? 2.316 -14.300 4.593 1.00 90.50 331 TYR A N 1
ATOM 2685 C CA . TYR A 1 331 ? 2.201 -13.052 3.853 1.00 90.50 331 TYR A CA 1
ATOM 2686 C C . TYR A 1 331 ? 2.144 -13.305 2.347 1.00 90.50 331 TYR A C 1
ATOM 2688 O O . TYR A 1 331 ? 2.932 -14.093 1.817 1.00 90.50 331 TYR A O 1
ATOM 2696 N N . ASP A 1 332 ? 1.216 -12.631 1.665 1.00 90.62 332 ASP A N 1
ATOM 2697 C CA . ASP A 1 332 ? 1.193 -12.548 0.201 1.00 90.62 332 ASP A CA 1
ATOM 2698 C C . ASP A 1 332 ? 2.279 -11.573 -0.271 1.00 90.62 332 ASP A C 1
ATOM 2700 O O . ASP A 1 332 ? 2.516 -10.530 0.338 1.00 90.62 332 ASP A O 1
ATOM 2704 N N . THR A 1 333 ? 2.950 -11.934 -1.356 1.00 93.56 333 THR A N 1
ATOM 2705 C CA . THR A 1 333 ? 4.084 -11.196 -1.921 1.00 93.56 333 THR A CA 1
ATOM 2706 C C . THR A 1 333 ? 3.867 -10.838 -3.384 1.00 93.56 333 THR A C 1
ATOM 2708 O O . THR A 1 333 ? 4.726 -10.192 -3.974 1.00 93.56 333 THR A O 1
ATOM 2711 N N . PHE A 1 334 ? 2.724 -11.206 -3.974 1.00 96.19 334 PHE A N 1
ATOM 2712 C CA . PHE A 1 334 ? 2.439 -10.948 -5.379 1.00 96.19 334 PHE A CA 1
ATOM 2713 C C . PHE A 1 334 ? 2.372 -9.445 -5.689 1.00 96.19 334 PHE A C 1
ATOM 2715 O O . PHE A 1 334 ? 1.468 -8.742 -5.229 1.00 96.19 334 PHE A O 1
ATOM 2722 N N . THR A 1 335 ? 3.317 -8.949 -6.489 1.00 96.50 335 THR A N 1
ATOM 2723 C CA . THR A 1 335 ? 3.444 -7.523 -6.825 1.00 96.50 335 THR A CA 1
ATOM 2724 C C . THR A 1 335 ? 4.225 -7.338 -8.130 1.00 96.50 335 THR A C 1
ATOM 2726 O O . THR A 1 335 ? 5.201 -8.061 -8.351 1.00 96.50 335 THR A O 1
ATOM 2729 N N . PRO A 1 336 ? 3.836 -6.389 -9.006 1.00 97.69 336 PRO A N 1
ATOM 2730 C CA . PRO A 1 336 ? 4.690 -5.954 -10.103 1.00 97.69 336 PRO A CA 1
ATOM 2731 C C . PRO A 1 336 ? 6.003 -5.420 -9.544 1.00 97.69 336 PRO A C 1
ATOM 2733 O O . PRO A 1 336 ? 5.999 -4.639 -8.591 1.00 97.69 336 PRO A O 1
ATOM 2736 N N . LEU A 1 337 ? 7.115 -5.835 -10.141 1.00 96.69 337 LEU A N 1
ATOM 2737 C CA . LEU A 1 337 ? 8.435 -5.537 -9.614 1.00 96.69 337 LEU A CA 1
ATOM 2738 C C . LEU A 1 337 ? 9.370 -5.044 -10.713 1.00 96.69 337 LEU A C 1
ATOM 2740 O O . LEU A 1 337 ? 9.495 -5.676 -11.760 1.00 96.69 337 LEU A O 1
ATOM 2744 N N . VAL A 1 338 ? 10.053 -3.943 -10.424 1.00 97.31 338 VAL A N 1
ATOM 2745 C CA . VAL A 1 338 ? 11.184 -3.425 -11.190 1.00 97.31 338 VAL A CA 1
ATOM 2746 C C . VAL A 1 338 ? 12.428 -3.480 -10.314 1.00 97.31 338 VAL A C 1
ATOM 2748 O O . VAL A 1 338 ? 12.388 -3.073 -9.151 1.00 97.31 338 VAL A O 1
ATOM 2751 N N . ILE A 1 339 ? 13.529 -3.969 -10.873 1.00 95.31 339 ILE A N 1
ATOM 2752 C CA . ILE A 1 339 ? 14.845 -3.975 -10.242 1.00 95.31 339 ILE A CA 1
ATOM 2753 C C . ILE A 1 339 ? 15.805 -3.193 -11.132 1.00 95.31 339 ILE A C 1
ATOM 2755 O O . ILE A 1 339 ? 16.007 -3.552 -12.288 1.00 95.31 339 ILE A O 1
ATOM 2759 N N . CYS A 1 340 ? 16.417 -2.156 -10.573 1.00 94.62 340 CYS A N 1
ATOM 2760 C CA . CYS A 1 340 ? 17.475 -1.372 -11.194 1.00 94.62 340 CYS A CA 1
ATOM 2761 C C . CYS A 1 340 ? 18.778 -1.662 -10.448 1.00 94.62 340 CYS A C 1
ATOM 2763 O O . CYS A 1 340 ? 18.894 -1.367 -9.258 1.00 94.62 340 CYS A O 1
ATOM 2765 N N . THR A 1 341 ? 19.751 -2.289 -11.109 1.00 91.38 341 THR A N 1
ATOM 2766 C CA . THR A 1 341 ? 20.983 -2.711 -10.430 1.00 91.38 341 THR A CA 1
ATOM 2767 C C . THR A 1 341 ? 22.171 -2.856 -11.376 1.00 91.38 341 THR A C 1
ATOM 2769 O O . THR A 1 341 ? 22.030 -2.986 -12.589 1.00 91.38 341 THR A O 1
ATOM 2772 N N . THR A 1 342 ? 23.371 -2.813 -10.807 1.00 89.62 342 THR A N 1
ATOM 2773 C CA . THR A 1 342 ? 24.628 -3.131 -11.497 1.00 89.62 342 THR A CA 1
ATOM 2774 C C . THR A 1 342 ? 24.993 -4.611 -11.400 1.00 89.62 342 THR A C 1
ATOM 2776 O O . THR A 1 342 ? 25.995 -5.026 -11.971 1.00 89.62 342 THR A O 1
ATOM 2779 N N . GLU A 1 343 ? 24.232 -5.401 -10.643 1.00 88.00 343 GLU A N 1
ATOM 2780 C CA . GLU A 1 343 ? 24.462 -6.835 -10.465 1.00 88.00 343 GLU A CA 1
ATOM 2781 C C . GLU A 1 343 ? 23.820 -7.626 -11.607 1.00 88.00 343 GLU A C 1
ATOM 2783 O O . GLU A 1 343 ? 22.715 -7.311 -12.047 1.00 88.00 343 GLU A O 1
ATOM 2788 N N . SER A 1 344 ? 24.503 -8.664 -12.087 1.00 87.12 344 SER A N 1
ATOM 2789 C CA . SER A 1 344 ? 23.928 -9.562 -13.086 1.00 87.12 344 SER A CA 1
ATOM 2790 C C . SER A 1 344 ? 22.690 -10.265 -12.531 1.00 87.12 344 SER A C 1
ATOM 2792 O O . SER A 1 344 ? 22.578 -10.526 -11.328 1.00 87.12 344 SER A O 1
ATOM 2794 N N . ILE A 1 345 ? 21.772 -10.614 -13.429 1.00 88.44 345 ILE A N 1
ATOM 2795 C CA . ILE A 1 345 ? 20.551 -11.314 -13.055 1.00 88.44 345 ILE A CA 1
ATOM 2796 C C . ILE A 1 345 ? 20.869 -12.661 -12.374 1.00 88.44 345 ILE A C 1
ATOM 2798 O O . ILE A 1 345 ? 21.677 -13.428 -12.890 1.00 88.44 345 ILE A O 1
ATOM 2802 N N . PRO A 1 346 ? 20.262 -12.971 -11.215 1.00 86.44 346 PRO A N 1
ATOM 2803 C CA . PRO A 1 346 ? 20.393 -14.291 -10.608 1.00 86.44 346 PRO A CA 1
ATOM 2804 C C . PRO A 1 346 ? 19.582 -15.354 -11.364 1.00 86.44 346 PRO A C 1
ATOM 2806 O O . PRO A 1 346 ? 18.380 -15.162 -11.569 1.00 86.44 346 PRO A O 1
ATOM 2809 N N . ASP A 1 347 ? 20.176 -16.524 -11.630 1.00 86.69 347 ASP A N 1
ATOM 2810 C CA . ASP A 1 347 ? 19.549 -17.708 -12.272 1.00 86.69 347 ASP A CA 1
ATOM 2811 C C . ASP A 1 347 ? 18.181 -18.047 -11.659 1.00 86.69 347 ASP A C 1
ATOM 2813 O O . ASP A 1 347 ? 17.198 -18.438 -12.290 1.00 86.69 347 ASP A O 1
ATOM 2817 N N . ILE A 1 348 ? 18.121 -17.838 -10.350 1.00 84.12 348 ILE A N 1
ATOM 2818 C CA . ILE A 1 348 ? 17.005 -18.122 -9.469 1.00 84.12 348 ILE A CA 1
ATOM 2819 C C . ILE A 1 348 ? 15.723 -17.360 -9.842 1.00 84.12 348 ILE A C 1
ATOM 2821 O O . ILE A 1 348 ? 14.627 -17.843 -9.546 1.00 84.12 348 ILE A O 1
ATOM 2825 N N . ILE A 1 349 ? 15.855 -16.191 -10.475 1.00 88.81 349 ILE A N 1
ATOM 2826 C CA . ILE A 1 349 ? 14.748 -15.346 -10.941 1.00 88.81 349 ILE A CA 1
ATOM 2827 C C . ILE A 1 349 ? 14.777 -15.098 -12.451 1.00 88.81 349 ILE A C 1
ATOM 2829 O O . ILE A 1 349 ? 13.789 -14.590 -12.963 1.00 88.81 349 ILE A O 1
ATOM 2833 N N . GLU A 1 350 ? 15.832 -15.501 -13.161 1.00 91.19 350 GLU A N 1
ATOM 2834 C CA . GLU A 1 350 ? 16.047 -15.229 -14.589 1.00 91.19 350 GLU A CA 1
ATOM 2835 C C . GLU A 1 350 ? 14.823 -15.532 -15.464 1.00 91.19 350 GLU A C 1
ATOM 2837 O O . GLU A 1 350 ? 14.309 -14.650 -16.147 1.00 91.19 350 GLU A O 1
ATOM 2842 N N . SER A 1 351 ? 14.259 -16.736 -15.341 1.00 91.50 351 SER A N 1
ATOM 2843 C CA . SER A 1 351 ? 13.061 -17.172 -16.086 1.00 91.50 351 SER A CA 1
ATOM 2844 C C . SER A 1 351 ? 11.770 -16.393 -15.782 1.00 91.50 351 SER A C 1
ATOM 2846 O O . SER A 1 351 ? 10.732 -16.653 -16.388 1.00 91.50 351 SER A O 1
ATOM 2848 N N . ARG A 1 352 ? 11.799 -15.468 -14.819 1.00 93.50 352 ARG A N 1
ATOM 2849 C CA . ARG A 1 352 ? 10.662 -14.634 -14.390 1.00 93.50 352 ARG A CA 1
ATOM 2850 C C . ARG A 1 352 ? 10.863 -13.167 -14.768 1.00 93.50 352 ARG A C 1
ATOM 2852 O O . ARG A 1 352 ? 9.996 -12.346 -14.459 1.00 93.50 352 ARG A O 1
ATOM 2859 N N . CYS A 1 353 ? 11.989 -12.839 -15.397 1.00 94.62 353 CYS A N 1
ATOM 2860 C CA . CYS A 1 353 ? 12.381 -11.476 -15.698 1.00 94.62 353 CYS A CA 1
ATOM 2861 C C . CYS A 1 353 ? 12.295 -11.161 -17.193 1.00 94.62 353 CYS A C 1
ATOM 2863 O O . CYS A 1 353 ? 12.528 -12.013 -18.044 1.00 94.62 353 CYS A O 1
ATOM 2865 N N . ILE A 1 354 ? 12.029 -9.894 -17.492 1.00 96.50 354 ILE A N 1
ATOM 2866 C CA . ILE A 1 354 ? 12.366 -9.269 -18.769 1.00 96.50 354 ILE A CA 1
ATOM 2867 C C . ILE A 1 354 ? 13.617 -8.434 -18.506 1.00 96.50 354 ILE A C 1
ATOM 2869 O O . ILE A 1 354 ? 13.588 -7.521 -17.677 1.00 96.50 354 ILE A O 1
ATOM 2873 N N . LEU A 1 355 ? 14.722 -8.800 -19.154 1.00 95.56 355 LEU A N 1
ATOM 2874 C CA . LEU A 1 355 ? 16.029 -8.182 -18.956 1.00 95.56 355 LEU A CA 1
ATOM 2875 C C . LEU A 1 355 ? 16.237 -7.033 -19.948 1.00 95.56 355 LEU A C 1
ATOM 2877 O O . LEU A 1 355 ? 16.150 -7.240 -21.154 1.00 95.56 355 LEU A O 1
ATOM 2881 N N . PHE A 1 356 ? 16.588 -5.860 -19.429 1.00 95.69 356 PHE A N 1
ATOM 2882 C CA . PHE A 1 356 ? 17.026 -4.700 -20.200 1.00 95.69 356 PHE A CA 1
ATOM 2883 C C . PHE A 1 356 ? 18.496 -4.433 -19.883 1.00 95.69 356 PHE A C 1
ATOM 2885 O O . PHE A 1 356 ? 18.840 -4.115 -18.741 1.00 95.69 356 PHE A O 1
ATOM 2892 N N . ILE A 1 357 ? 19.365 -4.588 -20.883 1.00 94.75 357 ILE A N 1
ATOM 2893 C CA . ILE A 1 357 ? 20.804 -4.333 -20.753 1.00 94.75 357 ILE A CA 1
ATOM 2894 C C . ILE A 1 357 ? 21.063 -2.882 -21.153 1.00 94.75 357 ILE A C 1
ATOM 2896 O O . ILE A 1 357 ? 21.192 -2.565 -22.330 1.00 94.75 357 ILE A O 1
ATOM 2900 N N . MET A 1 358 ? 21.111 -2.012 -20.155 1.00 92.69 358 MET A N 1
ATOM 2901 C CA . MET A 1 358 ? 21.318 -0.576 -20.287 1.00 92.69 358 MET A CA 1
ATOM 2902 C C . MET A 1 358 ? 22.802 -0.266 -20.512 1.00 92.69 358 MET A C 1
ATOM 2904 O O . MET A 1 358 ? 23.639 -0.659 -19.687 1.00 92.69 358 MET A O 1
ATOM 2908 N N . GLN A 1 359 ? 23.113 0.452 -21.592 1.00 82.50 359 GLN A N 1
ATOM 2909 C CA . GLN A 1 359 ? 24.479 0.775 -22.022 1.00 82.50 359 GLN A CA 1
ATOM 2910 C C . GLN A 1 359 ? 24.824 2.246 -21.842 1.00 82.50 359 GLN A C 1
ATOM 2912 O O . GLN A 1 359 ? 23.889 3.075 -21.856 1.00 82.50 359 GLN A O 1
#

Secondary structure (DSSP, 8-state):
-B-SSHHHHHHHHHTT---B--TTSTT---GGGGGGGTT-EEEE---SSHHHHHHHHHHHHHTTTTSSEEEE-PPTTPPTT--HHHHHHH-TT--HHHHHHHHHHSPB---------------S--EEEE-S--TTEEEEEEETTEEEEEEEETTEEEEES-EE-SSEEEEPPSS-SS-PBPGGGGG------HHHHHHHHHHHHHTT---SSHHHHHHHHHHHHHHHTGGG-SB-PEEEEE-STTSSHHHHHHHHHHHSTTEEEESS--HHHHHHHHHHH--EEEEES---SSTT--HHHHHHHHHHTBTT-EEEEEEE-TTS-EEEEEEE----EEEEESSPPPHHHHTTEEEEE--

pLDDT: mean 86.83, std 13.46, range [27.73, 98.12]

Nearest PDB structures (foldseek):
  8ovg-assembly1_C  TM=5.564E-01  e=4.301E-04  Homo sapiens
  8efy-assembly1_D  TM=6.432E-01  e=1.209E-02  Thermus thermophilus HB8
  8s0d-assembly1_D  TM=4.301E-01  e=1.854E-01  Homo sapiens
  1gpj-assembly1_A-2  TM=2.544E-01  e=1.292E+00  Methanopyrus kandleri
  5gvh-assembly1_A-2  TM=3.108E-01  e=7.971E+00  Thermotoga maritima MSB8